Protein AF-X0R7J6-F1 (afdb_monomer)

Nearest PDB structures (foldseek):
  2ius-assembly4_D  TM=9.869E-01  e=4.860E-14  Escherichia coli
  2ius-assembly5_E  TM=9.916E-01  e=1.100E-13  Escherichia coli
  2ius-assembly6_F  TM=9.919E-01  e=1.171E-13  Escherichia coli
  2ius-assembly2_B  TM=9.906E-01  e=1.414E-13  Escherichia coli
  6t8g-assembly1_C  TM=9.753E-01  e=5.175E-14  Pseudomonas aeruginosa PAO1

Foldseek 3Di:
DDAAEAEDQACLVVCVPVNPVSLVVLLVCLVQVFLLNYEYEYEHQDLDCSRLPPSVCVSAVKEKAAADCDQVSVCSTLVGGDNVVAPGPQWIWIGDVPDPGTDTDGHDDDALVNLVVVVVVVVVVDDDDDDPPPPVVDPPPDPDPDDDDDDDDDPPPPVVVVSSVPGDDDYHYYYYYDPDRCCRNPDDDDDD

Structure (mmCIF, N/CA/C/O backbone):
data_AF-X0R7J6-F1
#
_entry.id   AF-X0R7J6-F1
#
loop_
_atom_site.group_PDB
_atom_site.id
_atom_site.type_symbol
_atom_site.label_atom_id
_atom_site.label_alt_id
_atom_site.label_comp_id
_atom_site.label_asym_id
_atom_site.label_entity_id
_atom_site.label_seq_id
_atom_site.pdbx_PDB_ins_code
_atom_site.Cartn_x
_atom_site.Cartn_y
_atom_site.Cartn_z
_atom_site.occupancy
_atom_site.B_iso_or_equiv
_atom_site.auth_seq_id
_atom_site.auth_comp_id
_atom_site.auth_asym_id
_atom_site.auth_atom_id
_atom_site.pdbx_PDB_model_num
ATOM 1 N N . MET A 1 1 ? -1.284 -4.234 -25.187 1.00 63.28 1 MET A N 1
ATOM 2 C CA . MET A 1 1 ? -0.440 -3.193 -24.562 1.00 63.28 1 MET A CA 1
ATOM 3 C C . MET A 1 1 ? 0.090 -3.722 -23.235 1.00 63.28 1 MET A C 1
ATOM 5 O O . MET A 1 1 ? -0.585 -4.578 -22.662 1.00 63.28 1 MET A O 1
ATOM 9 N N . PRO A 1 2 ? 1.281 -3.298 -22.779 1.00 80.75 2 PRO A N 1
ATOM 10 C CA . PRO A 1 2 ? 1.806 -3.683 -21.469 1.00 80.75 2 PRO A CA 1
ATOM 11 C C . PRO A 1 2 ? 0.906 -3.162 -20.338 1.00 80.75 2 PRO A C 1
ATOM 13 O O . PRO A 1 2 ? 0.252 -2.133 -20.490 1.00 80.75 2 PRO A O 1
ATOM 16 N N . MET A 1 3 ? 0.867 -3.877 -19.211 1.00 85.19 3 MET A N 1
ATOM 17 C CA . MET A 1 3 ? 0.241 -3.368 -17.986 1.00 85.19 3 MET A CA 1
ATOM 18 C C . MET A 1 3 ? 1.191 -2.378 -17.315 1.00 85.19 3 MET A C 1
ATOM 20 O O . MET A 1 3 ? 2.385 -2.658 -17.214 1.00 85.19 3 MET A O 1
ATOM 24 N N . ILE A 1 4 ? 0.661 -1.259 -16.825 1.00 85.94 4 ILE A N 1
ATOM 25 C CA . ILE A 1 4 ? 1.446 -0.268 -16.082 1.00 85.94 4 ILE A CA 1
ATOM 26 C C . ILE A 1 4 ? 1.178 -0.472 -14.594 1.00 85.94 4 ILE A C 1
ATOM 28 O O . ILE A 1 4 ? 0.027 -0.450 -14.158 1.00 85.94 4 ILE A O 1
ATOM 32 N N . VAL A 1 5 ? 2.238 -0.658 -13.811 1.00 87.25 5 VAL A N 1
ATOM 33 C CA . VAL A 1 5 ? 2.159 -0.760 -12.350 1.00 87.25 5 VAL A CA 1
ATOM 34 C C . VAL A 1 5 ? 2.904 0.422 -11.748 1.00 87.25 5 VAL A C 1
ATOM 36 O O . VAL A 1 5 ? 4.090 0.605 -12.001 1.00 87.25 5 VAL A O 1
ATOM 39 N N . ILE A 1 6 ? 2.196 1.220 -10.957 1.00 87.25 6 ILE A N 1
ATOM 40 C CA . ILE A 1 6 ? 2.740 2.351 -10.210 1.00 87.25 6 ILE A CA 1
ATOM 41 C C . ILE A 1 6 ? 2.861 1.912 -8.754 1.00 87.25 6 ILE A C 1
ATOM 43 O O . ILE A 1 6 ? 1.866 1.504 -8.151 1.00 87.25 6 ILE A O 1
ATOM 47 N N . VAL A 1 7 ? 4.069 1.992 -8.199 1.00 87.44 7 VAL A N 1
ATOM 48 C CA . VAL A 1 7 ? 4.367 1.597 -6.817 1.00 87.44 7 VAL A CA 1
ATOM 49 C C . VAL A 1 7 ? 4.878 2.812 -6.048 1.00 87.44 7 VAL A C 1
ATOM 51 O O . VAL A 1 7 ? 5.799 3.481 -6.508 1.00 87.44 7 VAL A O 1
ATOM 54 N N . ALA A 1 8 ? 4.301 3.082 -4.879 1.00 88.56 8 ALA A N 1
ATOM 55 C CA . ALA A 1 8 ? 4.781 4.091 -3.939 1.00 88.56 8 ALA A CA 1
ATOM 56 C C . ALA A 1 8 ? 5.002 3.433 -2.571 1.00 88.56 8 ALA A C 1
ATOM 58 O O . ALA A 1 8 ? 4.034 3.007 -1.958 1.00 88.56 8 ALA A O 1
ATOM 59 N N . ASP A 1 9 ? 6.253 3.328 -2.115 1.00 87.94 9 ASP A N 1
ATOM 60 C CA . ASP A 1 9 ? 6.633 2.683 -0.839 1.00 87.94 9 ASP A CA 1
ATOM 61 C C . ASP A 1 9 ? 6.119 3.452 0.392 1.00 87.94 9 ASP A C 1
ATOM 63 O O . ASP A 1 9 ? 5.666 2.865 1.369 1.00 87.94 9 ASP A O 1
ATOM 67 N N . GLU A 1 10 ? 6.112 4.782 0.306 1.00 93.06 10 GLU A N 1
ATOM 68 C CA . GLU A 1 10 ? 5.644 5.660 1.375 1.00 93.06 10 GLU A CA 1
ATOM 69 C C . GLU A 1 10 ? 4.826 6.810 0.779 1.00 93.06 10 GLU A C 1
ATOM 71 O O . GLU A 1 10 ? 5.286 7.944 0.629 1.00 93.06 10 GLU A O 1
ATOM 76 N N . PHE A 1 11 ? 3.585 6.520 0.379 1.00 92.81 11 PHE A N 1
ATOM 77 C CA . PHE A 1 11 ? 2.723 7.537 -0.237 1.00 92.81 11 PHE A CA 1
ATOM 78 C C . PHE A 1 11 ? 2.312 8.640 0.754 1.00 92.81 11 PHE A C 1
ATOM 80 O O . PHE A 1 11 ? 1.895 9.717 0.323 1.00 92.81 11 PHE A O 1
ATOM 87 N N . ALA A 1 12 ? 2.462 8.418 2.068 1.00 92.56 12 ALA A N 1
ATOM 88 C CA . ALA A 1 12 ? 2.216 9.450 3.071 1.00 92.56 12 ALA A CA 1
ATOM 89 C C . ALA A 1 12 ? 3.122 10.666 2.870 1.00 92.56 12 ALA A C 1
ATOM 91 O O . ALA A 1 12 ? 2.680 11.791 3.089 1.00 92.56 12 ALA A O 1
ATOM 92 N N . ASP A 1 13 ? 4.359 10.465 2.413 1.00 90.38 13 ASP A N 1
ATOM 93 C CA . ASP A 1 13 ? 5.276 11.572 2.149 1.00 90.38 13 ASP A CA 1
ATOM 94 C C . ASP A 1 13 ? 4.772 12.445 0.992 1.00 90.38 13 ASP A C 1
ATOM 96 O O . ASP A 1 13 ? 4.846 13.671 1.074 1.00 90.38 13 ASP A O 1
ATOM 100 N N . MET A 1 14 ? 4.146 11.848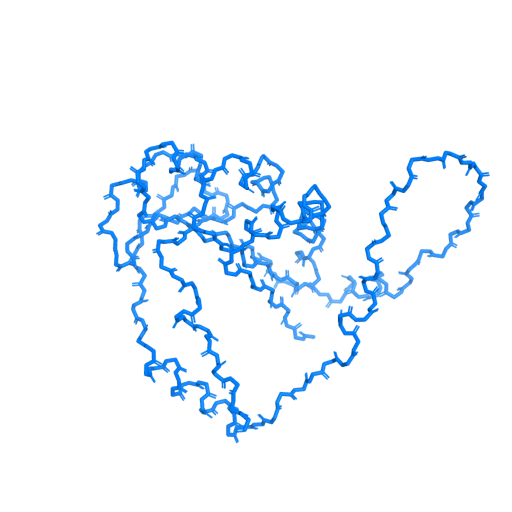 -0.031 1.00 87.75 14 MET A N 1
ATOM 101 C CA . MET A 1 14 ? 3.477 12.608 -1.094 1.00 87.75 14 MET A CA 1
ATOM 102 C C . MET A 1 14 ? 2.305 13.424 -0.546 1.00 87.75 14 MET A C 1
ATOM 104 O O . MET A 1 14 ? 2.184 14.607 -0.857 1.00 87.75 14 MET A O 1
ATOM 108 N N . ILE A 1 15 ? 1.457 12.816 0.289 1.00 89.38 15 ILE A N 1
ATOM 109 C CA . ILE A 1 15 ? 0.325 13.512 0.917 1.00 89.38 15 ILE A CA 1
ATOM 110 C C . ILE A 1 15 ? 0.818 14.660 1.804 1.00 89.38 15 ILE A C 1
ATOM 112 O O . ILE A 1 15 ? 0.229 15.732 1.801 1.00 89.38 15 ILE A O 1
ATOM 116 N N . MET A 1 16 ? 1.917 14.484 2.532 1.00 88.69 16 MET A N 1
ATOM 117 C CA . MET A 1 16 ? 2.434 15.508 3.440 1.00 88.69 16 MET A CA 1
ATOM 118 C C . MET A 1 16 ? 3.155 16.652 2.720 1.00 88.69 16 MET A C 1
ATOM 120 O O . MET A 1 16 ? 3.089 17.788 3.184 1.00 88.69 16 MET A O 1
ATOM 124 N N . GLN A 1 17 ? 3.829 16.378 1.602 1.00 86.50 17 GLN A N 1
ATOM 125 C CA . GLN A 1 17 ? 4.545 17.400 0.832 1.00 86.50 17 GLN A CA 1
ATOM 126 C C . GLN A 1 17 ? 3.637 18.146 -0.151 1.00 86.50 17 GLN A C 1
ATOM 128 O O . GLN A 1 17 ? 3.722 19.365 -0.267 1.00 86.50 17 GLN A O 1
ATOM 133 N N . VAL A 1 18 ? 2.774 17.418 -0.863 1.00 86.25 18 VAL A N 1
ATOM 134 C CA . VAL A 1 18 ? 1.921 17.948 -1.941 1.00 86.25 18 VAL A CA 1
ATOM 135 C C . VAL A 1 18 ? 0.498 18.237 -1.443 1.00 86.25 18 VAL A C 1
ATOM 137 O O . VAL A 1 18 ? -0.245 19.015 -2.044 1.00 86.25 18 VAL A O 1
ATOM 140 N N . GLY A 1 19 ? 0.094 17.648 -0.318 1.00 87.88 19 GLY A N 1
ATOM 141 C CA . GLY A 1 19 ? -1.210 17.890 0.285 1.00 87.88 19 GLY A CA 1
ATOM 142 C C . GLY A 1 19 ? -2.351 17.281 -0.523 1.00 87.88 19 GLY A C 1
ATOM 143 O O . GLY A 1 19 ? -2.253 16.204 -1.116 1.00 87.88 19 GLY A O 1
ATOM 144 N N . LYS A 1 20 ? -3.456 18.025 -0.571 1.00 86.38 20 LYS A N 1
ATOM 145 C CA . LYS A 1 20 ? -4.715 17.604 -1.194 1.00 86.38 20 LYS A CA 1
ATOM 146 C C . LYS A 1 20 ? -4.581 17.253 -2.682 1.00 86.38 20 LYS A C 1
ATOM 148 O O . LYS A 1 20 ? -5.288 16.382 -3.174 1.00 86.38 20 LYS A O 1
ATOM 153 N N . GLN A 1 21 ? -3.654 17.889 -3.399 1.00 85.62 21 GLN A N 1
ATOM 154 C CA . GLN A 1 21 ? -3.441 17.606 -4.820 1.00 85.62 21 GLN A CA 1
ATOM 155 C C . GLN A 1 21 ? -2.957 16.166 -5.058 1.00 85.62 21 GLN A C 1
ATOM 157 O O . GLN A 1 21 ? -3.393 15.531 -6.017 1.00 85.62 21 GLN A O 1
ATOM 162 N N . ALA A 1 22 ? -2.119 15.610 -4.173 1.00 89.44 22 ALA A N 1
ATOM 163 C CA . ALA A 1 22 ? -1.693 14.214 -4.284 1.00 89.44 22 ALA A CA 1
ATOM 164 C C . ALA A 1 22 ? -2.863 13.242 -4.063 1.00 89.44 22 ALA A C 1
ATOM 166 O O . ALA A 1 22 ? -3.020 12.287 -4.823 1.00 89.44 22 ALA A O 1
ATOM 167 N N . GLU A 1 23 ? -3.721 13.512 -3.077 1.00 91.62 23 GLU A N 1
ATOM 168 C CA . GLU A 1 23 ? -4.933 12.723 -2.822 1.00 91.62 23 GLU A CA 1
ATOM 169 C C . GLU A 1 23 ? -5.888 12.733 -4.028 1.00 91.62 23 GLU A C 1
ATOM 171 O O . GLU A 1 23 ? -6.392 11.681 -4.440 1.00 91.62 23 GLU A O 1
ATOM 176 N N . GLU A 1 24 ? -6.111 13.907 -4.626 1.00 90.38 24 GLU A N 1
ATOM 177 C CA . GLU A 1 24 ? -6.961 14.073 -5.809 1.00 90.38 24 GLU A CA 1
ATOM 178 C C . GLU A 1 24 ? -6.402 13.307 -7.019 1.00 90.38 24 GLU A C 1
ATOM 180 O O . GLU A 1 24 ? -7.156 12.618 -7.712 1.00 90.38 24 GLU A O 1
ATOM 185 N N . LEU A 1 25 ? -5.084 13.350 -7.248 1.00 89.44 25 LEU A N 1
ATOM 186 C CA . LEU A 1 25 ? -4.425 12.604 -8.324 1.00 89.44 25 LEU A CA 1
ATOM 187 C C . LEU A 1 25 ? -4.510 11.089 -8.118 1.00 89.44 25 LEU A C 1
ATOM 189 O O . LEU A 1 25 ? -4.887 10.376 -9.050 1.00 89.44 25 LEU A O 1
ATOM 193 N N . ILE A 1 26 ? -4.220 10.597 -6.909 1.00 90.50 26 ILE A N 1
ATOM 194 C CA . ILE A 1 26 ? -4.339 9.172 -6.558 1.00 90.50 26 ILE A CA 1
ATOM 195 C C . ILE A 1 26 ? -5.775 8.693 -6.779 1.00 90.50 26 ILE A C 1
ATOM 197 O O . ILE A 1 26 ? -6.003 7.663 -7.416 1.00 90.50 26 ILE A O 1
ATOM 201 N N . THR A 1 27 ? -6.747 9.466 -6.299 1.00 90.19 27 THR A N 1
ATOM 202 C CA . THR A 1 27 ? -8.172 9.157 -6.436 1.00 90.19 27 THR A CA 1
ATOM 203 C C . THR A 1 27 ? -8.591 9.115 -7.903 1.00 90.19 27 THR A C 1
ATOM 205 O O . THR A 1 27 ? -9.197 8.139 -8.351 1.00 90.19 27 THR A O 1
ATOM 208 N N . ARG A 1 28 ? -8.222 10.135 -8.687 1.00 89.06 28 ARG A N 1
ATOM 209 C CA . ARG A 1 28 ? -8.533 10.213 -10.121 1.00 89.06 28 ARG A CA 1
ATOM 210 C C . ARG A 1 28 ? -7.893 9.066 -10.898 1.00 89.06 28 ARG A C 1
ATOM 212 O O . ARG A 1 28 ? -8.550 8.489 -11.769 1.00 89.06 28 ARG A O 1
ATOM 219 N N . LEU A 1 29 ? -6.644 8.722 -10.574 1.00 87.50 29 LEU A N 1
ATOM 220 C CA . LEU A 1 29 ? -5.962 7.561 -11.133 1.00 87.50 29 LEU A CA 1
ATOM 221 C C . LEU A 1 29 ? -6.753 6.299 -10.812 1.00 87.50 29 LEU A C 1
ATOM 223 O O . LEU A 1 29 ? -7.204 5.647 -11.747 1.00 87.50 29 LEU A O 1
ATOM 227 N N . ALA A 1 30 ? -7.004 5.985 -9.541 1.00 87.19 30 ALA A N 1
ATOM 228 C CA . ALA A 1 30 ? -7.706 4.769 -9.118 1.00 87.19 30 ALA A CA 1
ATOM 229 C C . ALA A 1 30 ? -9.095 4.602 -9.774 1.00 87.19 30 ALA A C 1
ATOM 231 O O . ALA A 1 30 ? -9.474 3.494 -10.153 1.00 87.19 30 ALA A O 1
ATOM 232 N N . GLN A 1 31 ? -9.826 5.699 -9.996 1.00 85.62 31 GLN A N 1
ATOM 233 C CA . GLN A 1 31 ? -11.139 5.674 -10.656 1.00 85.62 31 GLN A CA 1
ATOM 234 C C . GLN A 1 31 ? -11.073 5.311 -12.143 1.00 85.62 31 GLN A C 1
ATOM 236 O O . GLN A 1 31 ? -11.894 4.533 -12.631 1.00 85.62 31 GLN A O 1
ATOM 241 N N . LYS A 1 32 ? -10.118 5.884 -12.883 1.00 83.31 32 LYS A N 1
ATOM 242 C CA . LYS A 1 32 ? -10.045 5.772 -14.354 1.00 83.31 32 LYS A CA 1
ATOM 243 C C . LYS A 1 32 ? -9.178 4.606 -14.833 1.00 83.31 32 LYS A C 1
ATOM 245 O O . LYS A 1 32 ? -9.387 4.072 -15.918 1.00 83.31 32 LYS A O 1
ATOM 250 N N . SER A 1 33 ? -8.223 4.185 -14.014 1.00 78.06 33 SER A N 1
ATOM 251 C CA . SER A 1 33 ? -7.164 3.239 -14.383 1.00 78.06 33 SER A CA 1
ATOM 252 C C . SER A 1 33 ? -7.631 1.795 -14.586 1.00 78.06 33 SER A C 1
ATOM 254 O O . SER A 1 33 ? -6.998 1.056 -15.340 1.00 78.06 33 SER A O 1
ATOM 256 N N . ARG A 1 34 ? -8.770 1.389 -13.999 1.00 69.94 34 ARG A N 1
ATOM 257 C CA . ARG A 1 34 ? -9.284 0.006 -14.088 1.00 69.94 34 ARG A CA 1
ATOM 258 C C . ARG A 1 34 ? -9.489 -0.480 -15.526 1.00 69.94 34 ARG A C 1
ATOM 260 O O . ARG A 1 34 ? -9.264 -1.660 -15.791 1.00 69.94 34 ARG A O 1
ATOM 267 N N . ALA A 1 35 ? -9.953 0.399 -16.413 1.00 69.75 35 ALA A N 1
ATOM 268 C CA . ALA A 1 35 ? -10.167 0.092 -17.829 1.00 69.75 35 ALA A CA 1
ATOM 269 C C . ALA A 1 35 ? -8.914 0.339 -18.686 1.00 69.75 35 ALA A C 1
ATOM 271 O O . ALA A 1 35 ? -8.823 -0.185 -19.782 1.00 69.75 35 ALA A O 1
ATOM 272 N N . ALA A 1 36 ? -7.940 1.097 -18.179 1.00 74.94 36 ALA A N 1
ATOM 273 C CA . ALA A 1 36 ? -6.723 1.457 -18.904 1.00 74.94 36 ALA A CA 1
ATOM 274 C C . ALA A 1 36 ? -5.543 0.502 -18.638 1.00 74.94 36 ALA A C 1
ATOM 276 O O . ALA A 1 36 ? -4.442 0.737 -19.123 1.00 74.94 36 ALA A O 1
ATOM 277 N N . GLY A 1 37 ? -5.731 -0.554 -17.836 1.00 79.44 37 GLY A N 1
ATOM 278 C CA . GLY A 1 37 ? -4.646 -1.480 -17.482 1.00 79.44 37 GLY A CA 1
ATOM 279 C C . GLY A 1 37 ? -3.548 -0.84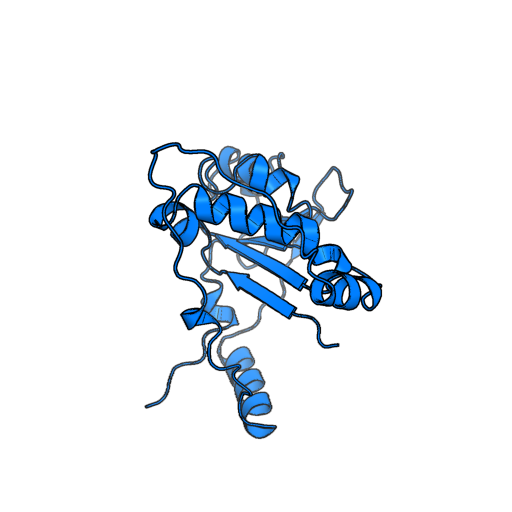9 -16.616 1.00 79.44 37 GLY A C 1
ATOM 280 O O . GLY A 1 37 ? -2.407 -1.312 -16.637 1.00 79.44 37 GLY A O 1
ATOM 281 N N . ILE A 1 38 ? -3.889 0.208 -15.870 1.00 85.81 38 ILE A N 1
ATOM 282 C CA . ILE A 1 38 ? -2.998 0.861 -14.907 1.00 85.81 38 ILE A CA 1
ATOM 283 C C . ILE A 1 38 ? -3.361 0.357 -13.504 1.00 85.81 38 ILE A C 1
ATOM 285 O O . ILE A 1 38 ? -4.533 0.295 -13.130 1.00 85.81 38 ILE A O 1
ATOM 289 N N . HIS A 1 39 ? -2.352 -0.012 -12.725 1.00 86.19 39 HIS A N 1
ATOM 290 C CA . HIS A 1 39 ? -2.491 -0.575 -11.388 1.00 86.19 39 HIS A CA 1
ATOM 291 C C . HIS A 1 39 ? -1.681 0.245 -10.395 1.00 86.19 39 HIS A C 1
ATOM 293 O O . HIS A 1 39 ? -0.527 0.570 -10.656 1.00 86.19 39 HIS A O 1
ATOM 299 N N . LEU A 1 40 ? -2.280 0.556 -9.250 1.00 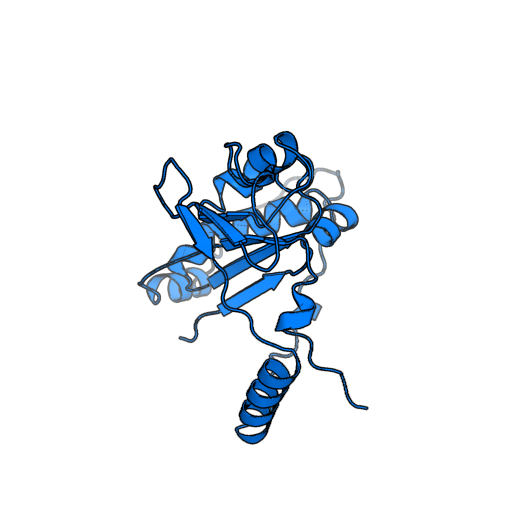90.06 40 LEU A N 1
ATOM 300 C CA . LEU A 1 40 ? -1.634 1.317 -8.186 1.00 90.06 40 LEU A CA 1
ATOM 301 C C . LEU A 1 40 ? -1.386 0.410 -6.980 1.00 90.06 40 LEU A C 1
ATOM 303 O O . LEU A 1 40 ? -2.311 -0.251 -6.493 1.00 90.06 40 LEU A O 1
ATOM 307 N N . MET A 1 41 ? -0.141 0.403 -6.516 1.00 90.75 41 MET A N 1
ATOM 308 C CA . MET A 1 41 ? 0.291 -0.191 -5.260 1.00 90.75 41 MET A CA 1
ATOM 309 C C . MET A 1 41 ? 0.808 0.923 -4.360 1.00 90.75 41 MET A C 1
ATOM 311 O O . MET A 1 41 ? 1.866 1.495 -4.612 1.00 90.75 41 MET A O 1
ATOM 315 N N . LEU A 1 42 ? 0.036 1.252 -3.333 1.00 94.19 42 LEU A N 1
ATOM 316 C CA . LEU A 1 42 ? 0.421 2.263 -2.356 1.00 94.19 42 LEU A CA 1
ATOM 317 C C . LEU A 1 42 ? 0.847 1.564 -1.084 1.00 94.19 42 LEU A C 1
ATOM 319 O O . LEU A 1 42 ? 0.126 0.694 -0.604 1.00 94.19 42 LEU A O 1
ATOM 323 N N . ALA A 1 43 ? 1.975 1.966 -0.529 1.00 94.81 43 ALA A N 1
ATOM 324 C CA . ALA A 1 43 ? 2.423 1.523 0.765 1.00 94.81 43 ALA A CA 1
ATOM 325 C C . ALA A 1 43 ? 2.737 2.693 1.688 1.00 94.81 43 ALA A C 1
ATOM 327 O O . ALA A 1 43 ? 2.973 3.818 1.246 1.00 94.81 43 ALA A O 1
ATOM 328 N N . THR A 1 44 ? 2.602 2.442 2.986 1.00 95.50 44 THR A N 1
ATOM 329 C CA . THR A 1 44 ? 2.902 3.428 4.021 1.00 95.50 44 THR A CA 1
ATOM 330 C C . THR A 1 44 ? 3.209 2.750 5.346 1.00 95.50 44 THR A C 1
ATOM 332 O O . THR A 1 44 ? 2.682 1.673 5.638 1.00 95.50 44 THR A O 1
ATOM 335 N N . GLN A 1 45 ? 4.019 3.410 6.168 1.00 94.00 45 GLN A N 1
ATOM 336 C CA . GLN A 1 45 ? 4.233 3.072 7.575 1.00 94.00 45 GLN A CA 1
ATOM 337 C C . GLN A 1 45 ? 3.425 3.979 8.519 1.00 94.00 45 GLN A C 1
ATOM 339 O O . GLN A 1 45 ? 3.484 3.818 9.739 1.00 94.00 45 GLN A O 1
ATOM 344 N N . ARG A 1 46 ? 2.662 4.942 7.981 1.00 93.69 46 ARG A N 1
ATOM 345 C CA . ARG A 1 46 ? 1.865 5.927 8.730 1.00 93.69 46 ARG A CA 1
ATOM 346 C C . ARG A 1 46 ? 0.361 5.670 8.550 1.00 93.69 46 ARG A C 1
ATOM 348 O O . ARG A 1 46 ? -0.294 6.390 7.796 1.00 93.69 46 ARG A O 1
ATOM 355 N N . PRO A 1 47 ? -0.230 4.681 9.249 1.00 94.12 47 PRO A N 1
ATOM 356 C CA . PRO A 1 47 ? -1.653 4.355 9.143 1.00 94.12 47 PRO A CA 1
ATOM 357 C C . PRO A 1 47 ? -2.550 5.339 9.917 1.00 94.12 47 PRO A C 1
ATOM 359 O O . PRO A 1 47 ? -3.321 4.946 10.792 1.00 94.12 47 PRO A O 1
ATOM 362 N N . SER A 1 48 ? -2.458 6.633 9.599 1.00 94.69 48 SER A N 1
ATOM 363 C CA . SER A 1 48 ? -3.303 7.685 10.171 1.00 94.69 48 SER A CA 1
ATOM 364 C C . SER A 1 48 ? -4.474 8.037 9.252 1.00 94.69 48 SER A C 1
ATOM 366 O O . SER A 1 48 ? -4.431 7.820 8.040 1.00 94.69 48 SER A O 1
ATOM 368 N N . VAL A 1 49 ? -5.531 8.609 9.832 1.00 94.56 49 VAL A N 1
ATOM 369 C CA . VAL A 1 49 ? -6.716 9.074 9.087 1.00 94.56 49 VAL A CA 1
ATOM 370 C C . VAL A 1 49 ? -6.408 10.220 8.120 1.00 94.56 49 VAL A C 1
ATOM 372 O O . VAL A 1 49 ? -7.139 10.400 7.148 1.00 94.56 49 VAL A O 1
ATOM 375 N N . ASP A 1 50 ? -5.321 10.953 8.367 1.00 92.75 50 ASP A N 1
ATOM 376 C CA . ASP A 1 50 ? -4.854 12.049 7.513 1.00 92.75 50 ASP A CA 1
ATOM 377 C C . ASP A 1 50 ? -4.142 11.534 6.251 1.00 92.75 50 ASP A C 1
ATOM 379 O O . ASP A 1 50 ? -4.090 12.228 5.240 1.00 92.75 50 ASP A O 1
ATOM 383 N N . VAL A 1 51 ? -3.607 10.309 6.300 1.00 94.56 51 VAL A N 1
ATOM 384 C CA . VAL A 1 51 ? -2.933 9.642 5.175 1.00 94.56 51 VAL A CA 1
ATOM 385 C C . VAL A 1 51 ? -3.903 8.712 4.445 1.00 94.56 51 VAL A C 1
ATOM 387 O O . VAL A 1 51 ? -4.054 8.779 3.226 1.00 94.56 51 VAL A O 1
ATOM 390 N N . ILE A 1 52 ? -4.594 7.845 5.189 1.00 95.62 52 ILE A N 1
ATOM 391 C CA . ILE A 1 52 ? -5.562 6.873 4.668 1.00 95.62 52 ILE A CA 1
ATOM 392 C C . ILE A 1 52 ? -6.969 7.453 4.841 1.00 95.62 52 ILE A C 1
ATOM 394 O O . ILE A 1 52 ? -7.784 7.008 5.656 1.00 95.62 52 ILE A O 1
ATOM 398 N N . THR A 1 53 ? -7.240 8.503 4.074 1.00 95.06 53 THR A N 1
ATOM 399 C CA . THR A 1 53 ? -8.498 9.246 4.146 1.00 95.06 53 THR A CA 1
ATOM 400 C C . THR A 1 53 ? -9.687 8.419 3.645 1.00 95.06 53 THR A C 1
ATOM 402 O O . THR A 1 53 ? -9.552 7.362 3.018 1.00 95.06 53 THR A O 1
ATOM 405 N N . GLY A 1 54 ? -10.902 8.933 3.855 1.00 93.81 54 GLY A N 1
ATOM 406 C CA . GLY A 1 54 ? -12.111 8.342 3.279 1.00 93.81 54 GLY A CA 1
ATOM 407 C C . GLY A 1 54 ? -12.093 8.273 1.745 1.00 93.81 54 GLY A C 1
ATOM 408 O O . GLY A 1 54 ? -12.591 7.297 1.186 1.00 93.81 54 GLY A O 1
ATOM 409 N N . LEU A 1 55 ? -11.493 9.258 1.061 1.00 93.19 55 LEU A N 1
ATOM 410 C CA . LEU A 1 55 ? -11.401 9.271 -0.405 1.00 93.19 55 LEU A CA 1
ATOM 411 C C . LEU A 1 55 ? -10.440 8.197 -0.913 1.00 93.19 55 LEU A C 1
ATOM 413 O O . LEU A 1 55 ? -10.788 7.462 -1.841 1.00 93.19 55 LEU A O 1
ATOM 417 N N . ILE A 1 56 ? -9.283 8.040 -0.265 1.00 93.94 56 ILE A N 1
ATOM 418 C CA . ILE A 1 56 ? -8.346 6.954 -0.570 1.00 93.94 56 ILE A CA 1
ATOM 419 C C . ILE A 1 56 ? -9.039 5.601 -0.381 1.00 93.94 56 ILE A C 1
ATOM 421 O O . ILE A 1 56 ? -9.062 4.776 -1.298 1.00 93.94 56 ILE A O 1
ATOM 425 N N . LYS A 1 57 ? -9.699 5.394 0.766 1.00 92.62 57 LYS A N 1
ATOM 426 C CA . LYS A 1 57 ? -10.420 4.146 1.060 1.00 92.62 57 LYS A CA 1
ATOM 427 C C . LYS A 1 57 ? -11.534 3.845 0.063 1.00 92.62 57 LYS A C 1
ATOM 429 O O . LYS A 1 57 ? -11.684 2.689 -0.329 1.00 92.62 57 LYS A O 1
ATOM 434 N N . ALA A 1 58 ? -12.286 4.853 -0.370 1.00 91.31 58 ALA A N 1
ATOM 435 C CA . ALA A 1 58 ? -13.383 4.678 -1.320 1.00 91.31 58 ALA A CA 1
ATOM 436 C C . ALA A 1 58 ? -12.912 4.202 -2.705 1.00 91.31 58 ALA A C 1
ATOM 438 O O . ALA A 1 58 ? -13.669 3.534 -3.407 1.00 91.31 58 ALA A O 1
ATOM 439 N N . ASN A 1 59 ? -11.674 4.520 -3.095 1.00 90.50 59 ASN A N 1
ATOM 440 C CA . ASN A 1 59 ? -11.150 4.210 -4.427 1.00 90.50 59 ASN A CA 1
ATOM 441 C C . ASN A 1 59 ? -10.133 3.060 -4.438 1.00 90.50 59 ASN A C 1
ATOM 443 O O . ASN A 1 59 ? -9.849 2.509 -5.501 1.00 90.50 59 ASN A O 1
ATOM 447 N N . ILE A 1 60 ? -9.633 2.646 -3.271 1.00 91.12 60 ILE A N 1
ATOM 448 C CA . ILE A 1 60 ? -8.708 1.517 -3.118 1.00 91.12 60 ILE A CA 1
ATOM 449 C C . ILE A 1 60 ? -9.350 0.463 -2.199 1.00 91.12 60 ILE A C 1
ATOM 451 O O . ILE A 1 60 ? -9.150 0.479 -0.980 1.00 91.12 60 ILE A O 1
ATOM 455 N N . PRO A 1 61 ? -10.173 -0.443 -2.767 1.00 89.06 61 PRO A N 1
ATOM 456 C CA . PRO A 1 61 ? -10.950 -1.404 -1.987 1.00 89.06 61 PRO A CA 1
ATOM 457 C C . PRO A 1 61 ? -10.157 -2.645 -1.563 1.00 89.06 61 PRO A C 1
ATOM 459 O O . PRO A 1 61 ? -10.596 -3.332 -0.649 1.00 89.06 61 PRO A O 1
ATOM 462 N N . VAL A 1 62 ? -9.027 -2.961 -2.213 1.00 93.75 62 VAL A N 1
ATOM 463 C CA . VAL A 1 62 ? -8.174 -4.087 -1.797 1.00 93.75 62 VAL A CA 1
ATOM 464 C C . VAL A 1 62 ? -7.082 -3.562 -0.885 1.00 93.75 62 VAL A C 1
ATOM 466 O O . VAL A 1 62 ? -6.357 -2.628 -1.246 1.00 93.75 62 VAL A O 1
ATOM 469 N N . ARG A 1 63 ? -6.969 -4.158 0.297 1.00 95.25 63 ARG A N 1
ATOM 470 C CA . ARG A 1 63 ? -6.078 -3.669 1.347 1.00 95.25 63 ARG A CA 1
ATOM 471 C C . ARG A 1 63 ? -5.389 -4.829 2.033 1.00 95.25 63 ARG A C 1
ATOM 473 O O . ARG A 1 63 ? -5.961 -5.903 2.176 1.00 95.25 63 ARG A O 1
ATOM 480 N N . ALA A 1 64 ? -4.169 -4.596 2.470 1.00 95.88 64 ALA A N 1
ATOM 481 C CA . ALA A 1 64 ? -3.409 -5.512 3.290 1.00 95.88 64 ALA A CA 1
ATOM 482 C C . ALA A 1 64 ? -2.800 -4.734 4.455 1.00 95.88 64 ALA A C 1
ATOM 484 O O . ALA A 1 64 ? -2.209 -3.668 4.259 1.00 95.88 64 ALA A O 1
ATOM 485 N N . ALA A 1 65 ? -2.950 -5.268 5.662 1.00 96.56 65 ALA A N 1
ATOM 486 C CA . ALA A 1 65 ? -2.333 -4.728 6.861 1.00 96.56 65 ALA A CA 1
ATOM 487 C C . ALA A 1 65 ? -1.396 -5.779 7.454 1.00 96.56 65 ALA A C 1
ATOM 489 O O . ALA A 1 65 ? -1.846 -6.840 7.893 1.00 96.56 65 ALA A O 1
ATOM 490 N N . LEU A 1 66 ? -0.098 -5.473 7.473 1.00 95.62 66 LEU A N 1
ATOM 491 C CA . LEU A 1 66 ? 0.843 -6.158 8.354 1.00 95.62 66 LEU A CA 1
ATOM 492 C C . LEU A 1 66 ? 0.572 -5.763 9.813 1.00 95.62 66 LEU A C 1
ATOM 494 O O . LEU A 1 66 ? -0.327 -4.972 10.109 1.00 95.62 66 LEU A O 1
ATOM 498 N N . ARG A 1 67 ? 1.361 -6.315 10.738 1.00 95.44 67 ARG A N 1
ATOM 499 C CA . ARG A 1 67 ? 1.274 -5.959 12.155 1.00 95.44 67 ARG A CA 1
ATOM 500 C C . ARG A 1 67 ? 1.342 -4.443 12.362 1.00 95.44 67 ARG A C 1
ATOM 502 O O . ARG A 1 67 ? 2.315 -3.792 11.977 1.00 95.44 67 ARG A O 1
ATOM 509 N N . VAL A 1 68 ? 0.332 -3.918 13.048 1.00 95.56 68 VAL A N 1
ATOM 510 C CA . VAL A 1 68 ? 0.262 -2.520 13.494 1.00 95.56 68 VAL A CA 1
ATOM 511 C C . VAL A 1 68 ? 0.322 -2.423 15.016 1.00 95.56 68 VAL A C 1
ATOM 513 O O . VAL A 1 68 ? 0.204 -3.419 15.726 1.00 95.56 68 VAL A O 1
ATOM 516 N N . ASN A 1 69 ? 0.522 -1.210 15.528 1.00 93.50 69 ASN A N 1
ATOM 517 C CA . ASN A 1 69 ? 0.718 -0.982 16.961 1.00 93.50 69 ASN A CA 1
ATOM 518 C C . ASN A 1 69 ? -0.594 -0.882 17.742 1.00 93.50 69 ASN A C 1
ATOM 520 O O . ASN A 1 69 ? -0.594 -1.051 18.962 1.00 93.50 69 ASN A O 1
ATOM 524 N N . SER A 1 70 ? -1.705 -0.572 17.071 1.00 96.62 70 SER A N 1
ATOM 525 C CA . SER A 1 70 ? -2.979 -0.350 17.741 1.00 96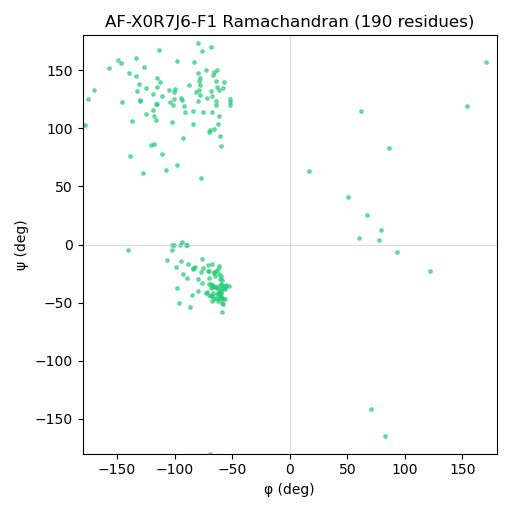.62 70 SER A CA 1
ATOM 526 C C . SER A 1 70 ? -4.183 -0.794 16.917 1.00 96.62 70 SER A C 1
ATOM 528 O O . SER A 1 70 ? -4.185 -0.794 15.686 1.00 96.62 70 SER A O 1
ATOM 530 N N . LYS A 1 71 ? -5.277 -1.082 17.626 1.00 97.25 71 LYS A N 1
ATOM 531 C CA . LYS A 1 71 ? -6.592 -1.336 17.025 1.00 97.25 71 LYS A CA 1
ATOM 532 C C . LYS A 1 71 ? -7.135 -0.140 16.238 1.00 97.25 71 LYS A C 1
ATOM 534 O O . LYS A 1 71 ? -7.981 -0.310 15.361 1.00 97.25 71 LYS A O 1
ATOM 539 N N . VAL A 1 72 ? -6.701 1.075 16.583 1.00 97.56 72 VAL A N 1
ATOM 540 C CA . VAL A 1 72 ? -7.060 2.291 15.844 1.00 97.56 72 VAL A CA 1
ATOM 541 C C . VAL A 1 72 ? -6.412 2.248 14.465 1.00 97.56 72 VAL A C 1
ATOM 543 O O . VAL A 1 72 ? -7.129 2.365 13.478 1.00 97.56 72 VAL A O 1
ATOM 546 N N . ASP A 1 73 ? -5.114 1.952 14.393 1.00 96.56 73 ASP A N 1
ATOM 547 C CA . ASP A 1 73 ? -4.382 1.814 13.127 1.00 96.56 73 ASP A CA 1
ATOM 548 C C . ASP A 1 73 ? -4.968 0.694 12.259 1.00 96.56 73 ASP A C 1
ATOM 550 O O . ASP A 1 73 ? -5.192 0.890 11.066 1.00 96.56 73 ASP A O 1
ATOM 554 N N . SER A 1 74 ? -5.316 -0.454 12.860 1.00 96.81 74 SER A N 1
ATOM 555 C CA . SER A 1 74 ? -5.977 -1.553 12.138 1.00 96.81 74 SER A CA 1
ATOM 556 C C . SER A 1 74 ? -7.268 -1.079 11.471 1.00 96.81 74 SER A C 1
ATOM 558 O O . SER A 1 74 ? -7.487 -1.330 10.286 1.00 96.81 74 SER A O 1
ATOM 560 N N . ARG A 1 75 ? -8.108 -0.339 12.208 1.00 96.31 75 ARG A N 1
ATOM 561 C CA . ARG A 1 75 ? -9.364 0.207 11.676 1.00 96.31 75 ARG A CA 1
ATOM 562 C C . ARG A 1 75 ? -9.140 1.284 10.628 1.00 96.31 75 ARG A C 1
ATOM 564 O O . ARG A 1 75 ? -9.933 1.376 9.698 1.00 96.31 75 ARG A O 1
ATOM 571 N N . THR A 1 76 ? -8.089 2.086 10.750 1.00 96.81 76 THR A N 1
ATOM 572 C CA . THR A 1 76 ? -7.745 3.072 9.723 1.00 96.81 76 THR A CA 1
ATOM 573 C C . THR A 1 76 ? -7.496 2.393 8.374 1.00 96.81 76 THR A C 1
ATOM 575 O O . THR A 1 76 ? -7.926 2.915 7.350 1.00 96.81 76 THR A O 1
ATOM 578 N N . ILE A 1 77 ? -6.874 1.210 8.372 1.00 96.19 77 ILE A N 1
ATOM 579 C CA . ILE A 1 77 ? -6.508 0.475 7.154 1.00 96.19 77 ILE A CA 1
ATOM 580 C C . ILE A 1 77 ? -7.658 -0.404 6.654 1.00 96.19 77 ILE A C 1
ATOM 582 O O . ILE A 1 77 ? -8.042 -0.323 5.491 1.00 96.19 77 ILE A O 1
ATOM 586 N N . LEU A 1 78 ? -8.196 -1.270 7.515 1.00 95.56 78 LEU A N 1
ATOM 587 C CA . LEU A 1 78 ? -9.112 -2.351 7.130 1.00 95.56 78 LEU A CA 1
ATOM 588 C C . LEU A 1 78 ? -10.581 -2.047 7.425 1.00 95.56 78 LEU A C 1
ATOM 590 O O . LEU A 1 78 ? -11.435 -2.868 7.117 1.00 95.56 78 LEU A O 1
ATOM 594 N N . ASP A 1 79 ? -10.882 -0.918 8.071 1.00 94.50 79 ASP A N 1
ATOM 595 C CA . ASP A 1 79 ? -12.190 -0.626 8.677 1.00 94.50 79 ASP A CA 1
ATOM 596 C C . ASP A 1 79 ? -12.604 -1.646 9.776 1.00 94.50 79 ASP A C 1
ATOM 598 O O . ASP A 1 79 ? -13.678 -1.540 10.370 1.00 94.50 79 ASP A O 1
ATOM 602 N N . SER A 1 80 ? -11.711 -2.581 10.135 1.00 94.88 80 SER A N 1
ATOM 603 C CA . SER A 1 80 ? -11.865 -3.592 11.187 1.00 94.88 80 SER A CA 1
ATOM 604 C C . SER A 1 80 ? -10.620 -3.679 12.084 1.00 94.88 80 SER A C 1
ATOM 606 O O . SER A 1 80 ? -9.532 -3.228 11.728 1.00 94.88 80 SER A O 1
ATOM 608 N N . GLY A 1 81 ? -10.778 -4.246 13.284 1.00 96.31 81 GLY A N 1
ATOM 609 C CA . GLY A 1 81 ? -9.632 -4.622 14.126 1.00 96.31 81 GLY A CA 1
ATOM 610 C C . GLY A 1 81 ? -9.002 -5.946 13.677 1.00 96.31 81 GLY A C 1
ATOM 611 O O . GLY A 1 81 ? -9.575 -6.638 12.833 1.00 96.31 81 GLY A O 1
ATOM 612 N N . GLY A 1 82 ? -7.874 -6.306 14.286 1.00 96.25 82 GLY A N 1
ATOM 613 C CA . GLY A 1 82 ? -7.208 -7.603 14.156 1.00 96.25 82 GLY A CA 1
ATOM 614 C C . GLY A 1 82 ? -5.767 -7.511 13.654 1.00 96.25 82 GLY A C 1
ATOM 615 O O . GLY A 1 82 ? -4.975 -8.408 13.934 1.00 96.25 82 GLY A O 1
ATOM 616 N N . ALA A 1 83 ? -5.388 -6.435 12.957 1.00 96.62 83 ALA A N 1
ATOM 617 C CA . ALA A 1 83 ? -4.015 -6.280 12.478 1.00 96.62 83 ALA A CA 1
ATOM 618 C C . ALA A 1 83 ? -3.025 -6.019 13.633 1.00 96.62 83 ALA A C 1
ATOM 620 O O . ALA A 1 83 ? -1.837 -6.311 13.513 1.00 96.62 83 ALA A O 1
ATOM 621 N N . GLU A 1 84 ? -3.503 -5.506 14.771 1.00 96.69 84 GLU A N 1
ATOM 622 C CA . GLU A 1 84 ? -2.713 -5.324 15.995 1.00 96.69 84 GLU A CA 1
ATOM 623 C C . GLU A 1 84 ? -2.246 -6.647 16.625 1.00 96.69 84 GLU A C 1
ATOM 625 O O . GLU A 1 84 ? -1.232 -6.674 17.321 1.00 96.69 84 GLU A O 1
ATOM 630 N N . ASP A 1 85 ? -2.954 -7.742 16.332 1.00 96.75 85 ASP A N 1
ATOM 631 C CA . ASP A 1 85 ? -2.694 -9.078 16.876 1.00 96.75 85 ASP A CA 1
ATOM 632 C C . ASP A 1 85 ? -1.824 -9.942 15.941 1.00 96.75 85 ASP A C 1
ATOM 634 O O . ASP A 1 85 ? -1.527 -11.100 16.252 1.00 96.75 85 ASP A O 1
ATOM 638 N N . MET A 1 86 ? -1.415 -9.411 14.781 1.00 95.31 86 MET A N 1
ATOM 639 C CA . MET A 1 86 ? -0.533 -10.126 13.853 1.00 95.31 86 MET A CA 1
ATOM 640 C C . MET A 1 86 ? 0.846 -10.346 14.477 1.00 95.31 86 MET A C 1
AT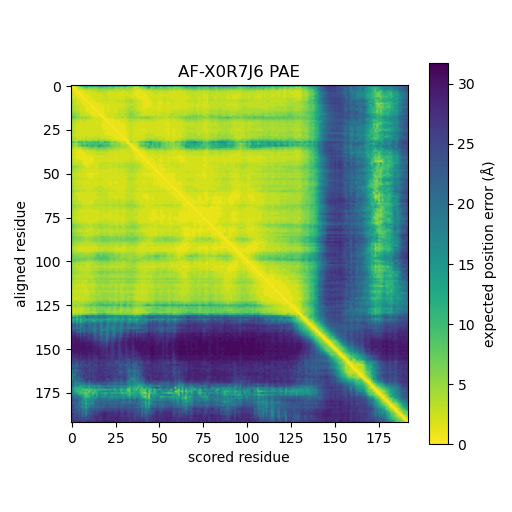OM 642 O O . MET A 1 86 ? 1.357 -9.530 15.244 1.00 95.31 86 MET A O 1
ATOM 646 N N . LEU A 1 87 ? 1.492 -11.449 14.111 1.00 92.62 87 LEU A N 1
ATOM 647 C CA . LEU A 1 87 ? 2.759 -11.881 14.708 1.00 92.62 87 LEU A CA 1
ATOM 648 C C . LEU A 1 87 ? 3.970 -11.071 14.210 1.00 92.62 87 LEU A C 1
ATOM 650 O O . LEU A 1 87 ? 5.042 -11.130 14.812 1.00 92.62 87 LEU A O 1
ATOM 654 N N . GLY A 1 88 ? 3.801 -10.279 13.146 1.00 91.19 88 GLY A N 1
ATOM 655 C CA . GLY A 1 88 ? 4.896 -9.640 12.412 1.00 91.19 88 GLY A CA 1
ATOM 656 C C . GLY A 1 88 ? 5.530 -10.596 11.396 1.00 91.19 88 GLY A C 1
ATOM 657 O O . GLY A 1 88 ? 4.947 -11.623 11.063 1.00 91.19 88 GLY A O 1
ATOM 658 N N . ASN A 1 89 ? 6.718 -10.256 10.886 1.00 90.38 89 ASN A N 1
ATOM 659 C CA . ASN A 1 89 ? 7.503 -11.105 9.971 1.00 90.38 89 ASN A CA 1
ATOM 660 C C . ASN A 1 89 ? 6.708 -11.648 8.764 1.00 90.38 89 ASN A C 1
ATOM 662 O O . ASN A 1 89 ? 6.840 -12.812 8.397 1.00 90.38 89 ASN A O 1
ATOM 666 N N . GLY A 1 90 ? 5.862 -10.808 8.162 1.00 87.00 90 GLY A N 1
ATOM 667 C CA . GLY A 1 90 ? 5.046 -11.171 7.001 1.00 87.00 90 GLY A CA 1
ATOM 668 C C . GLY A 1 90 ? 3.639 -11.681 7.323 1.00 87.00 90 GLY A C 1
ATOM 669 O O . GLY A 1 90 ? 2.852 -11.841 6.396 1.00 87.00 90 GLY A O 1
ATOM 670 N N . ASP A 1 91 ? 3.279 -11.894 8.591 1.00 93.31 91 ASP A N 1
ATOM 671 C CA . ASP A 1 91 ? 1.889 -12.163 8.986 1.00 93.31 91 ASP A CA 1
ATOM 672 C C . ASP A 1 91 ? 1.020 -10.916 8.768 1.00 93.31 91 ASP A C 1
ATOM 674 O O . ASP A 1 91 ? 1.379 -9.810 9.197 1.00 93.31 91 ASP A O 1
ATOM 678 N N . MET A 1 92 ? -0.096 -11.087 8.060 1.00 95.31 92 MET A N 1
ATOM 679 C CA . MET A 1 92 ? -0.941 -9.984 7.619 1.00 95.31 92 MET A CA 1
ATOM 680 C C . MET A 1 92 ? -2.417 -10.369 7.525 1.00 95.31 92 MET A C 1
ATOM 682 O O . MET A 1 92 ? -2.786 -11.530 7.350 1.00 95.31 92 MET A O 1
ATOM 686 N N . LEU A 1 93 ? -3.266 -9.349 7.561 1.00 96.88 93 LEU A N 1
ATOM 687 C CA . LEU A 1 93 ? -4.669 -9.431 7.179 1.00 96.88 93 LEU A CA 1
ATOM 688 C C . LEU A 1 93 ? -4.846 -8.864 5.770 1.00 96.88 93 LEU A C 1
ATOM 690 O O . LEU A 1 93 ? -4.385 -7.760 5.479 1.00 96.88 93 LEU A O 1
ATOM 694 N N . PHE A 1 94 ? -5.533 -9.604 4.908 1.00 96.12 94 PHE A N 1
ATOM 695 C CA . PHE A 1 94 ? -5.818 -9.239 3.528 1.00 96.12 94 PHE A CA 1
ATOM 696 C C . PHE A 1 94 ? -7.324 -9.080 3.321 1.00 96.12 94 PHE A C 1
ATOM 698 O O . PHE A 1 94 ? -8.089 -10.022 3.493 1.00 96.12 94 PHE A O 1
ATOM 705 N N . LEU A 1 95 ? -7.744 -7.889 2.908 1.00 93.88 95 LEU A N 1
ATOM 706 C CA . LEU A 1 95 ? -9.112 -7.583 2.518 1.00 93.88 95 LEU A CA 1
ATOM 707 C C . LEU A 1 95 ? -9.203 -7.535 0.991 1.00 93.88 95 LEU A C 1
ATOM 709 O O . LEU A 1 95 ? -8.736 -6.594 0.343 1.00 93.88 95 LEU A O 1
ATOM 713 N N . GLY A 1 96 ? -9.801 -8.574 0.417 1.00 90.12 96 GLY A N 1
ATOM 714 C CA . GLY A 1 96 ? -10.034 -8.718 -1.011 1.00 90.12 96 GLY A CA 1
ATOM 715 C C . GLY A 1 96 ? -11.197 -7.869 -1.542 1.00 90.12 96 GLY A C 1
ATOM 716 O O . GLY A 1 96 ? -12.034 -7.368 -0.791 1.00 90.12 96 GLY A O 1
ATOM 717 N N . PRO A 1 97 ? -11.310 -7.728 -2.875 1.00 83.38 97 PRO A N 1
ATOM 718 C CA . PRO A 1 97 ? -12.398 -6.974 -3.484 1.00 83.38 97 PRO A CA 1
ATOM 719 C C . PRO A 1 97 ? -13.752 -7.637 -3.199 1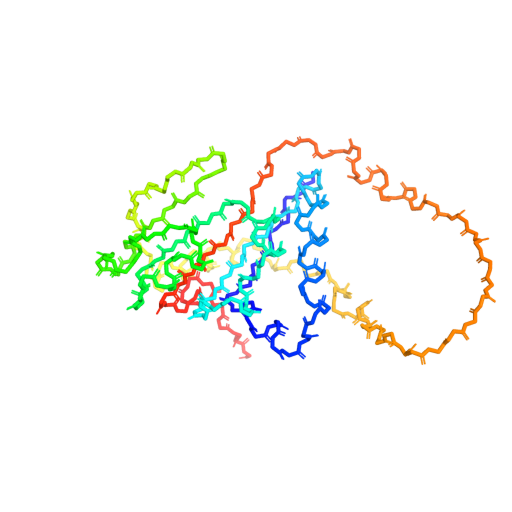.00 83.38 97 PRO A C 1
ATOM 721 O O . PRO A 1 97 ? -13.970 -8.792 -3.560 1.00 83.38 97 PRO A O 1
ATOM 724 N N . GLY A 1 98 ? -14.676 -6.882 -2.602 1.00 84.25 98 GLY A N 1
ATOM 725 C CA . GLY A 1 98 ? -16.019 -7.365 -2.266 1.00 84.25 98 GLY A CA 1
ATOM 726 C C . GLY A 1 98 ? -16.081 -8.258 -1.023 1.00 84.25 98 GLY A C 1
ATOM 727 O O . GLY A 1 98 ? -17.161 -8.749 -0.704 1.00 84.25 98 GLY A O 1
ATOM 728 N N . GLN A 1 99 ? -14.961 -8.462 -0.323 1.00 88.94 99 GLN A N 1
ATOM 729 C CA . GLN A 1 99 ? -14.965 -9.093 0.993 1.00 88.94 99 GLN A CA 1
ATOM 730 C C . GLN A 1 99 ? -15.374 -8.081 2.068 1.00 88.94 99 GLN A C 1
ATOM 732 O O . GLN A 1 99 ? -15.112 -6.885 1.946 1.00 88.94 99 GLN A O 1
ATOM 737 N N . ILE A 1 100 ? -16.044 -8.581 3.106 1.00 89.50 100 ILE A N 1
ATOM 738 C CA . ILE A 1 100 ? -16.448 -7.798 4.283 1.00 89.50 100 ILE A CA 1
ATOM 739 C C . ILE A 1 100 ? -15.442 -8.004 5.419 1.00 89.50 100 ILE A C 1
ATOM 741 O O . ILE A 1 100 ? -15.124 -7.064 6.140 1.00 89.50 100 ILE A O 1
ATOM 745 N N . GLU A 1 101 ? -14.930 -9.227 5.557 1.00 93.75 101 GLU A N 1
ATOM 746 C CA . GLU A 1 101 ? -13.957 -9.603 6.577 1.00 93.75 101 GLU A CA 1
ATOM 747 C C . GLU A 1 101 ? -12.611 -9.926 5.918 1.00 93.75 101 GLU A C 1
ATOM 749 O O . GLU A 1 101 ? -12.599 -10.524 4.836 1.00 93.75 101 GLU A O 1
ATOM 754 N N . PRO A 1 102 ? -11.484 -9.518 6.527 1.00 95.62 102 PRO A N 1
ATOM 755 C CA . PRO A 1 102 ? -10.165 -9.824 6.002 1.00 95.62 102 PRO A CA 1
ATOM 756 C C . PRO A 1 102 ? -9.753 -11.270 6.306 1.00 95.62 102 PRO A C 1
ATOM 758 O O . PRO A 1 102 ? -9.973 -11.782 7.404 1.00 95.62 102 PRO A O 1
ATOM 761 N N . ASP A 1 103 ? -9.059 -11.889 5.359 1.00 95.19 103 ASP A N 1
ATOM 762 C CA . ASP A 1 103 ? -8.434 -13.197 5.522 1.00 95.19 103 ASP A CA 1
ATOM 763 C C . ASP A 1 103 ? -7.026 -13.044 6.109 1.00 95.19 103 ASP A C 1
ATOM 765 O O . ASP A 1 103 ? -6.248 -12.186 5.686 1.00 95.19 103 ASP A O 1
ATOM 769 N N . ARG A 1 104 ? -6.655 -13.903 7.063 1.00 97.00 104 ARG A N 1
ATOM 770 C CA . ARG A 1 104 ? -5.275 -13.953 7.563 1.00 97.00 104 ARG A CA 1
ATOM 771 C C . ARG A 1 104 ? -4.381 -14.705 6.584 1.00 97.00 104 ARG A C 1
ATOM 773 O O . ARG A 1 104 ? -4.678 -15.839 6.207 1.00 97.00 104 ARG A O 1
ATOM 780 N N . VAL A 1 105 ? -3.266 -14.091 6.208 1.00 94.00 105 VAL A N 1
ATOM 781 C CA . VAL A 1 105 ? -2.320 -14.598 5.212 1.00 94.00 105 VAL A CA 1
ATOM 782 C C . VAL A 1 105 ? -0.896 -14.460 5.744 1.00 94.00 105 VAL A C 1
ATOM 784 O O . VAL A 1 105 ? -0.563 -13.495 6.424 1.00 94.00 105 VAL A O 1
ATOM 787 N N . HIS A 1 106 ? -0.038 -15.418 5.396 1.00 93.62 106 HIS A N 1
ATOM 788 C CA . HIS A 1 106 ? 1.394 -15.336 5.665 1.00 93.62 106 HIS A CA 1
ATOM 789 C C . HIS A 1 106 ? 2.121 -14.931 4.384 1.00 93.62 106 HIS A C 1
ATOM 791 O O . HIS A 1 106 ? 2.033 -15.621 3.366 1.00 93.62 106 HIS A O 1
ATOM 797 N N . GLY A 1 107 ? 2.817 -13.801 4.432 1.00 88.75 107 GLY A N 1
ATOM 798 C CA . GLY A 1 107 ? 3.653 -13.314 3.347 1.00 88.75 107 GLY A CA 1
ATOM 799 C C . GLY A 1 107 ? 4.823 -14.253 3.082 1.00 88.75 107 GLY A C 1
ATOM 800 O O . GLY A 1 107 ? 5.439 -14.783 4.007 1.00 88.75 107 GLY A O 1
ATOM 801 N N . ALA A 1 108 ? 5.140 -14.446 1.804 1.00 90.06 108 ALA A N 1
ATOM 802 C CA . ALA A 1 108 ? 6.372 -15.115 1.423 1.00 90.06 108 ALA A CA 1
ATOM 803 C C . ALA A 1 108 ? 7.563 -14.224 1.793 1.00 90.06 108 ALA A C 1
ATOM 805 O O . ALA A 1 108 ? 7.571 -13.031 1.488 1.00 90.06 108 ALA A O 1
ATOM 806 N N . TYR A 1 109 ? 8.562 -14.813 2.443 1.00 89.06 109 TYR A N 1
ATOM 807 C CA . TYR A 1 109 ? 9.837 -14.150 2.668 1.00 89.06 109 TYR A CA 1
ATOM 808 C C . TYR A 1 109 ? 10.677 -14.224 1.393 1.00 89.06 109 TYR A C 1
ATOM 810 O O . TYR A 1 109 ? 10.797 -15.292 0.794 1.00 89.06 109 TYR A O 1
ATOM 818 N N . VAL A 1 110 ? 11.246 -13.088 1.003 1.00 89.56 110 VAL A N 1
ATOM 819 C CA . VAL A 1 110 ? 12.256 -12.977 -0.047 1.00 89.56 110 VAL A CA 1
ATOM 820 C C . VAL A 1 110 ? 13.404 -12.155 0.522 1.00 89.56 110 VAL A C 1
ATOM 822 O O . VAL A 1 110 ? 13.179 -11.067 1.054 1.00 89.56 110 VAL A O 1
ATOM 825 N N . GLY A 1 111 ? 14.615 -12.701 0.489 1.00 87.06 111 GLY A N 1
ATOM 826 C CA . GLY A 1 111 ? 15.801 -12.005 0.983 1.00 87.06 111 GLY A CA 1
ATOM 827 C C . GLY A 1 111 ? 16.385 -11.045 -0.054 1.00 87.06 111 GLY A C 1
ATOM 828 O O . GLY A 1 111 ? 16.237 -11.255 -1.259 1.00 87.06 111 GLY A O 1
ATOM 829 N N . ASP A 1 112 ? 17.135 -10.042 0.401 1.00 89.06 112 ASP A N 1
ATOM 830 C CA . ASP A 1 112 ? 17.806 -9.067 -0.472 1.00 89.06 112 ASP A CA 1
ATOM 831 C C . ASP A 1 112 ? 18.713 -9.746 -1.516 1.00 89.06 112 ASP A C 1
ATOM 833 O O . ASP A 1 112 ? 18.810 -9.304 -2.660 1.00 89.06 112 ASP A O 1
ATOM 837 N N . GLU A 1 113 ? 19.361 -10.860 -1.161 1.00 92.38 113 GLU A N 1
ATOM 838 C CA . GLU A 1 113 ? 20.173 -11.650 -2.096 1.00 92.38 113 GLU A CA 1
ATOM 839 C C . GLU A 1 113 ? 19.342 -12.252 -3.240 1.00 92.38 113 GLU A C 1
ATOM 841 O O . GLU A 1 113 ? 19.801 -12.311 -4.382 1.00 92.38 113 GLU A O 1
ATOM 846 N N . GLU A 1 114 ? 18.116 -12.698 -2.955 1.00 92.12 114 GLU A N 1
ATOM 847 C CA . GLU A 1 114 ? 17.203 -13.244 -3.961 1.00 92.12 114 GLU A CA 1
ATOM 848 C C . GLU A 1 114 ? 16.662 -12.133 -4.863 1.00 92.12 114 GLU A C 1
ATOM 850 O O . GLU A 1 114 ? 16.631 -12.306 -6.083 1.00 92.12 114 GLU A O 1
ATOM 855 N N . VAL A 1 115 ? 16.317 -10.975 -4.286 1.00 89.69 115 VAL A N 1
ATOM 856 C CA . VAL A 1 115 ? 15.919 -9.773 -5.038 1.00 89.69 115 VAL A CA 1
ATOM 857 C C . VAL A 1 115 ? 17.034 -9.356 -5.993 1.00 89.69 115 VAL A C 1
ATOM 859 O O . VAL A 1 115 ? 16.794 -9.215 -7.193 1.00 89.69 115 VAL A O 1
ATOM 862 N N . ASN A 1 116 ? 18.266 -9.227 -5.494 1.00 91.62 116 ASN A N 1
ATOM 863 C CA . ASN A 1 116 ? 19.419 -8.844 -6.308 1.00 91.62 116 ASN A CA 1
ATOM 864 C C . ASN A 1 116 ? 19.671 -9.841 -7.440 1.00 91.62 116 ASN A C 1
ATOM 866 O O . ASN A 1 116 ? 19.816 -9.429 -8.588 1.00 91.62 116 ASN A O 1
ATOM 870 N N . ARG A 1 117 ? 19.603 -11.147 -7.158 1.00 94.19 117 ARG A N 1
ATOM 871 C CA . ARG A 1 117 ? 19.758 -12.196 -8.177 1.00 94.19 117 ARG A CA 1
ATOM 872 C C . ARG A 1 117 ? 18.713 -12.094 -9.288 1.00 94.19 117 ARG A C 1
ATOM 874 O O . ARG A 1 117 ? 19.041 -12.276 -10.459 1.00 94.19 117 ARG A O 1
ATOM 881 N N . VAL A 1 118 ? 17.454 -11.822 -8.941 1.00 92.50 118 VAL A N 1
ATOM 882 C CA . VAL A 1 118 ? 16.385 -11.629 -9.932 1.00 92.50 118 VAL A CA 1
ATOM 883 C C . VAL A 1 118 ? 16.629 -10.355 -10.740 1.00 92.50 118 VAL A C 1
ATOM 885 O O . VAL A 1 118 ? 16.518 -10.393 -11.965 1.00 92.50 118 VAL A O 1
ATOM 888 N N . CYS A 1 119 ? 16.997 -9.254 -10.084 1.00 91.44 119 CYS A N 1
ATOM 889 C CA . CYS A 1 119 ? 17.330 -7.992 -10.741 1.00 91.44 119 CYS A CA 1
ATOM 890 C C . CYS A 1 119 ? 18.497 -8.145 -11.726 1.00 91.44 119 CYS A C 1
ATOM 892 O O . CYS A 1 119 ? 18.386 -7.693 -12.864 1.00 91.44 119 CYS A O 1
ATOM 894 N N . ASP A 1 120 ? 19.577 -8.822 -11.336 1.00 93.06 120 ASP A N 1
ATOM 895 C CA . ASP A 1 120 ? 20.739 -9.076 -12.195 1.00 93.06 120 ASP A CA 1
ATOM 896 C C . ASP A 1 120 ? 20.356 -9.906 -13.420 1.00 93.06 120 ASP A C 1
ATOM 898 O O . ASP A 1 120 ? 20.627 -9.503 -14.551 1.00 93.06 120 ASP A O 1
ATOM 902 N N . ALA A 1 121 ? 19.596 -10.987 -13.221 1.00 94.44 121 ALA A N 1
ATOM 903 C CA . ALA A 1 121 ? 19.087 -11.796 -14.325 1.00 94.44 121 ALA A CA 1
ATOM 904 C C . ALA A 1 121 ? 18.192 -10.999 -15.297 1.00 94.44 121 ALA A C 1
ATOM 906 O O . ALA A 1 121 ? 18.068 -11.372 -16.463 1.00 94.44 121 ALA A O 1
ATOM 907 N N . TRP A 1 122 ? 17.527 -9.929 -14.845 1.00 92.31 122 TRP A N 1
ATOM 908 C CA . TRP A 1 122 ? 16.775 -9.022 -15.721 1.00 92.31 122 TRP A CA 1
ATOM 909 C C . TRP A 1 122 ? 17.670 -8.010 -16.437 1.00 92.31 122 TRP A C 1
ATOM 911 O O . TRP A 1 122 ? 17.468 -7.795 -17.631 1.00 92.31 122 TRP A O 1
ATOM 921 N N . ARG A 1 123 ? 18.679 -7.448 -15.762 1.00 91.50 123 ARG A N 1
ATOM 922 C CA . ARG A 1 123 ? 19.663 -6.533 -16.372 1.00 91.50 123 ARG A CA 1
ATOM 923 C C . ARG A 1 123 ? 20.458 -7.206 -17.490 1.00 91.50 123 ARG A C 1
ATOM 925 O O . ARG A 1 123 ? 20.737 -6.576 -18.504 1.00 91.50 123 ARG A O 1
ATOM 932 N N . GLU A 1 124 ? 20.767 -8.493 -17.346 1.00 94.25 124 GLU A N 1
ATOM 933 C CA . GLU A 1 124 ? 21.443 -9.285 -18.384 1.00 94.25 124 GLU A CA 1
ATOM 934 C C . GLU A 1 124 ? 20.600 -9.471 -19.657 1.00 94.25 124 GLU A C 1
ATOM 936 O O . GLU A 1 124 ? 21.147 -9.686 -20.738 1.00 94.25 124 GLU A O 1
ATOM 941 N N . ARG A 1 125 ? 19.267 -9.391 -19.555 1.00 94.50 125 ARG A N 1
ATOM 942 C CA . ARG A 1 125 ? 18.355 -9.593 -20.695 1.00 94.50 1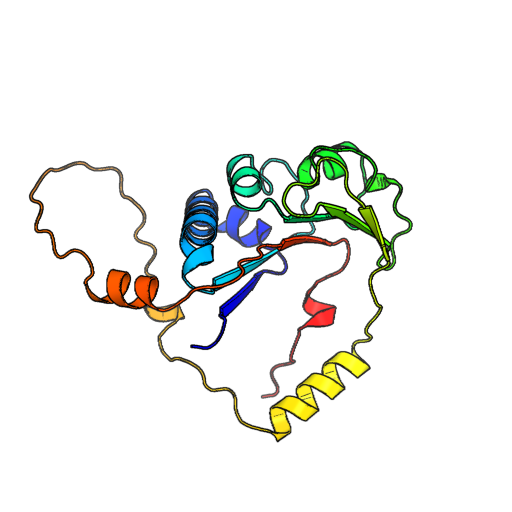25 ARG A CA 1
ATOM 943 C C . ARG A 1 125 ? 18.155 -8.339 -21.537 1.00 94.50 125 ARG A C 1
ATOM 945 O O . ARG A 1 125 ? 17.721 -8.460 -22.68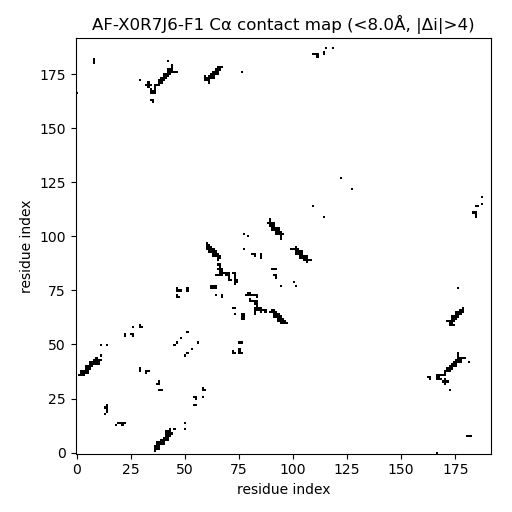1 1.00 94.50 125 ARG A O 1
ATOM 952 N N . GLY A 1 126 ? 18.435 -7.158 -20.996 1.00 92.12 126 GLY A N 1
ATOM 953 C CA . GLY A 1 126 ? 18.264 -5.907 -21.720 1.00 92.12 126 GLY A CA 1
ATOM 954 C C . GLY A 1 126 ? 18.424 -4.675 -20.840 1.00 92.12 126 GLY A C 1
ATOM 955 O O . GLY A 1 126 ? 18.238 -4.718 -19.624 1.00 92.12 126 GLY A O 1
ATOM 956 N N . ALA A 1 127 ? 18.753 -3.562 -21.491 1.00 89.81 127 ALA A N 1
ATOM 957 C CA . ALA A 1 127 ? 18.767 -2.258 -20.851 1.00 89.81 127 ALA A CA 1
ATOM 958 C C . ALA A 1 127 ? 17.329 -1.768 -20.587 1.00 89.81 127 ALA A C 1
ATOM 960 O O . ALA A 1 127 ? 16.417 -2.110 -21.347 1.00 89.81 127 ALA A O 1
ATOM 961 N N . PRO A 1 128 ? 17.114 -0.968 -19.530 1.00 86.38 128 PRO A N 1
ATOM 962 C CA . PRO A 1 128 ? 15.834 -0.310 -19.302 1.00 86.38 128 PRO A CA 1
ATOM 963 C C . PRO A 1 128 ? 15.491 0.634 -20.463 1.00 86.38 128 PRO A C 1
ATOM 965 O O . PRO A 1 128 ? 16.323 1.434 -20.888 1.00 86.38 128 PRO A O 1
ATOM 968 N N . ASP A 1 129 ? 14.254 0.543 -20.946 1.00 86.62 129 ASP A N 1
ATOM 969 C CA . ASP A 1 129 ? 13.686 1.462 -21.934 1.00 86.62 129 ASP A CA 1
ATOM 970 C C . ASP A 1 129 ? 12.953 2.588 -21.195 1.00 86.62 129 ASP A C 1
ATOM 972 O O . ASP A 1 129 ? 11.800 2.444 -20.775 1.00 86.62 129 ASP A O 1
ATOM 976 N N . TYR A 1 130 ? 13.677 3.673 -20.920 1.00 82.56 130 TYR A N 1
ATOM 977 C CA . TYR A 1 130 ? 13.125 4.834 -20.233 1.00 82.56 130 TYR A CA 1
ATOM 978 C C . TYR A 1 130 ? 12.368 5.723 -21.218 1.00 82.56 130 TYR A C 1
ATOM 980 O O . TYR A 1 130 ? 12.890 6.110 -22.259 1.00 82.56 130 TYR A O 1
ATOM 988 N N . ILE A 1 131 ? 11.145 6.104 -20.852 1.00 77.88 131 ILE A N 1
ATOM 989 C CA . ILE A 1 131 ? 10.382 7.100 -21.603 1.00 77.88 131 ILE A CA 1
ATOM 990 C C . ILE A 1 131 ? 10.826 8.485 -21.122 1.00 77.88 131 ILE A C 1
ATOM 992 O O . ILE A 1 131 ? 10.443 8.932 -20.036 1.00 77.88 131 ILE A O 1
ATOM 996 N N . ASP A 1 132 ? 11.643 9.156 -21.932 1.00 64.44 132 ASP A N 1
ATOM 997 C CA . ASP A 1 132 ? 12.052 10.539 -21.688 1.00 64.44 132 ASP A CA 1
ATOM 998 C C . ASP A 1 132 ? 10.816 11.454 -21.577 1.00 64.44 132 ASP A C 1
ATOM 1000 O O . ASP A 1 132 ? 9.846 11.316 -22.322 1.00 64.44 132 ASP A O 1
ATOM 1004 N N . ASN A 1 133 ? 10.858 12.408 -20.640 1.00 53.94 133 ASN A N 1
ATOM 1005 C CA . ASN A 1 133 ? 9.790 13.373 -20.310 1.00 53.94 133 ASN A CA 1
ATOM 1006 C C . ASN A 1 133 ? 8.622 12.886 -19.430 1.00 53.94 133 ASN A C 1
ATOM 1008 O O . ASN A 1 133 ? 7.672 13.648 -19.245 1.00 53.94 133 ASN A O 1
ATOM 1012 N N . MET A 1 134 ? 8.688 11.714 -18.781 1.00 58.16 134 MET A N 1
ATOM 1013 C CA . MET A 1 134 ? 7.682 11.370 -17.751 1.00 58.16 134 MET A CA 1
ATOM 1014 C C . MET A 1 134 ? 7.603 12.413 -16.618 1.00 58.16 134 MET A C 1
ATOM 1016 O O . MET A 1 134 ? 6.515 12.709 -16.130 1.00 58.16 134 MET A O 1
ATOM 1020 N N . ALA A 1 135 ? 8.741 12.987 -16.211 1.00 51.31 135 ALA A N 1
ATOM 1021 C CA . ALA A 1 135 ? 8.809 13.976 -15.130 1.00 51.31 135 ALA A CA 1
ATOM 1022 C C . ALA A 1 135 ? 8.639 15.433 -15.607 1.00 51.31 135 ALA A C 1
ATOM 1024 O O . ALA A 1 135 ? 8.161 16.273 -14.851 1.00 51.31 135 ALA A O 1
ATOM 1025 N N . GLY A 1 136 ? 9.023 15.742 -16.852 1.00 42.97 136 GLY A N 1
ATOM 1026 C CA . GLY A 1 136 ? 9.087 17.118 -17.367 1.00 42.97 136 GLY A CA 1
ATOM 1027 C C . GLY A 1 136 ? 7.732 17.749 -17.704 1.00 42.97 136 GLY A C 1
ATOM 1028 O O . GLY A 1 136 ? 7.624 18.968 -17.734 1.00 42.97 136 GLY A O 1
ATOM 1029 N N . ASN A 1 137 ? 6.689 16.940 -17.914 1.00 42.62 137 ASN A N 1
ATOM 1030 C CA . ASN A 1 137 ? 5.359 17.423 -18.309 1.00 42.62 137 ASN A CA 1
ATOM 1031 C C . ASN A 1 137 ? 4.421 17.767 -17.134 1.00 42.62 137 ASN A C 1
ATOM 1033 O O . ASN A 1 137 ? 3.288 18.182 -17.368 1.00 42.62 137 ASN A O 1
ATOM 1037 N N . PHE A 1 138 ? 4.856 17.595 -15.882 1.00 45.62 138 PHE A N 1
ATOM 1038 C CA . PHE A 1 138 ? 4.048 17.865 -14.688 1.00 45.62 138 PHE A CA 1
ATOM 1039 C C . PHE A 1 138 ? 4.525 19.136 -13.966 1.00 45.62 138 PHE A C 1
ATOM 1041 O O . PHE A 1 138 ? 4.953 19.096 -12.815 1.00 45.62 138 PHE A O 1
ATOM 1048 N N . GLU A 1 139 ? 4.413 20.301 -14.613 1.00 41.38 139 GLU A N 1
ATOM 1049 C CA . GLU A 1 139 ? 4.300 21.547 -13.847 1.00 41.38 139 GLU A CA 1
ATOM 1050 C C . GLU A 1 139 ? 2.926 21.548 -13.169 1.00 41.38 139 GLU A C 1
ATOM 1052 O O . GLU A 1 139 ? 1.894 21.857 -13.772 1.00 41.38 139 GLU A O 1
ATOM 1057 N N . LEU A 1 140 ? 2.907 21.130 -11.903 1.00 45.50 140 LEU A N 1
ATOM 1058 C CA . LEU A 1 140 ? 1.734 21.186 -11.041 1.00 45.50 140 LEU A CA 1
ATOM 1059 C C . LEU A 1 140 ? 1.324 22.655 -10.900 1.00 45.50 140 LEU A C 1
ATOM 1061 O O . LEU A 1 140 ? 1.850 23.399 -10.075 1.00 45.50 140 LEU A O 1
ATOM 1065 N N . SER A 1 141 ? 0.411 23.089 -11.764 1.00 41.00 141 SER A N 1
ATOM 1066 C CA . SER A 1 141 ? -0.111 24.446 -11.758 1.00 41.00 141 SER A CA 1
ATOM 1067 C C . SER A 1 141 ? -0.900 24.635 -10.465 1.00 41.00 141 SER A C 1
ATOM 1069 O O . SER A 1 141 ? -2.035 24.174 -10.340 1.00 41.00 141 SER A O 1
ATOM 1071 N N . SER A 1 142 ? -0.284 25.269 -9.469 1.00 34.69 142 SER A N 1
ATOM 1072 C CA . SER A 1 142 ? -0.967 25.714 -8.256 1.00 34.69 142 SER A CA 1
ATOM 1073 C C . SER A 1 142 ? -2.198 26.534 -8.658 1.00 34.69 142 SER A C 1
ATOM 1075 O O . SER A 1 142 ? -2.036 27.528 -9.373 1.00 34.69 142 SER A O 1
ATOM 1077 N N . PRO A 1 143 ? -3.426 26.174 -8.237 1.00 41.09 143 PRO A N 1
ATOM 1078 C CA . PRO A 1 143 ? -4.585 27.001 -8.511 1.00 41.09 143 PRO A CA 1
ATOM 1079 C C . PRO A 1 143 ? -4.444 28.276 -7.682 1.00 41.09 143 PRO A C 1
ATOM 1081 O O . PRO A 1 143 ? -4.726 28.309 -6.484 1.00 41.09 143 PRO A O 1
ATOM 1084 N N . SER A 1 144 ? -3.959 29.332 -8.329 1.00 36.69 144 SER A N 1
ATOM 1085 C CA . SER A 1 144 ? -4.068 30.680 -7.803 1.00 36.69 144 SER A CA 1
ATOM 1086 C C . SER A 1 144 ? -5.553 31.033 -7.746 1.00 36.69 144 SER A C 1
ATOM 1088 O O . SER A 1 144 ? -6.286 30.992 -8.732 1.00 36.69 144 SER A O 1
ATOM 1090 N N . SER A 1 145 ? -6.023 31.322 -6.539 1.00 47.53 145 SER A N 1
ATOM 1091 C CA . SER A 1 145 ? -7.346 31.870 -6.291 1.00 47.53 145 SER A CA 1
ATOM 1092 C C . SER A 1 145 ? -7.466 33.238 -6.970 1.00 47.53 145 SER A C 1
ATOM 1094 O O . SER A 1 145 ? -6.942 34.229 -6.462 1.00 47.53 145 SER A O 1
ATOM 1096 N N . GLY A 1 146 ? -8.157 33.305 -8.105 1.00 35.62 146 GLY A N 1
ATOM 1097 C CA . GLY A 1 146 ? -8.458 34.563 -8.786 1.00 35.62 146 GLY A CA 1
ATOM 1098 C C . GLY A 1 146 ? -9.305 34.323 -10.028 1.00 35.62 146 GLY A C 1
ATOM 1099 O O . GLY A 1 146 ? -8.808 33.844 -11.038 1.00 35.62 146 GLY A O 1
ATOM 1100 N N . GLY A 1 147 ? -10.604 34.604 -9.939 1.00 42.12 147 GLY A N 1
ATOM 1101 C CA . GLY A 1 147 ? -11.548 34.341 -11.020 1.00 42.12 147 GLY A CA 1
ATOM 1102 C C . GLY A 1 147 ? -11.327 35.202 -12.266 1.00 42.12 147 GLY A C 1
ATOM 1103 O O . GLY A 1 147 ? -10.996 36.379 -12.174 1.00 42.12 147 GLY A O 1
ATOM 1104 N N . SER A 1 148 ? -11.597 34.622 -13.434 1.00 32.22 148 SER A N 1
ATOM 1105 C CA . SER A 1 148 ? -12.290 35.282 -14.548 1.00 32.22 148 SER A CA 1
ATOM 1106 C C . SER A 1 148 ? -12.659 34.260 -15.631 1.00 32.22 148 SER A C 1
ATOM 1108 O O . SER A 1 148 ? -11.880 33.398 -16.019 1.00 32.22 148 SER A O 1
ATOM 1110 N N . THR A 1 149 ? -13.910 34.347 -16.064 1.00 39.09 149 THR A N 1
ATOM 1111 C CA . THR A 1 149 ? -14.559 33.651 -17.182 1.00 39.09 149 THR A CA 1
ATOM 1112 C C . THR A 1 149 ? -13.870 33.909 -18.524 1.00 39.09 149 THR A C 1
ATOM 1114 O O . THR A 1 149 ? -13.701 35.077 -18.858 1.00 39.09 149 THR A O 1
ATOM 1117 N N . ALA A 1 150 ? -13.635 32.866 -19.337 1.00 32.25 150 ALA A N 1
ATOM 1118 C CA . ALA A 1 150 ? -13.912 32.868 -20.786 1.00 32.25 150 ALA A CA 1
ATOM 1119 C C . ALA A 1 150 ? -13.648 31.500 -21.462 1.00 32.25 150 ALA A C 1
ATOM 1121 O O . ALA A 1 150 ? -12.541 30.982 -21.429 1.00 32.25 150 ALA A O 1
ATOM 1122 N N . ASN A 1 151 ? -14.695 31.023 -22.142 1.00 31.48 151 ASN A N 1
ATOM 1123 C CA . ASN A 1 151 ? -14.771 30.138 -23.311 1.00 31.48 151 ASN A CA 1
ATOM 1124 C C . ASN A 1 151 ? -14.237 28.695 -23.299 1.00 31.48 151 ASN A C 1
ATOM 1126 O O . ASN A 1 151 ? -13.047 28.412 -23.336 1.00 31.48 151 ASN A O 1
ATOM 1130 N N . ALA A 1 152 ? -15.216 27.798 -23.442 1.00 43.88 152 ALA A N 1
ATOM 1131 C CA . ALA A 1 152 ? -15.096 26.454 -23.971 1.00 43.88 152 ALA A CA 1
ATOM 1132 C C . ALA A 1 152 ? -14.649 26.436 -25.446 1.00 43.88 152 ALA A C 1
ATOM 1134 O O . ALA A 1 152 ? -15.235 27.115 -26.292 1.00 43.88 152 ALA A O 1
ATOM 1135 N N . SER A 1 153 ? -13.703 25.554 -25.750 1.00 33.00 153 SER A N 1
ATOM 1136 C CA . SER A 1 153 ? -13.579 24.872 -27.038 1.00 33.00 153 SER A CA 1
ATOM 1137 C C . SER A 1 153 ? -13.266 23.416 -26.725 1.00 33.00 153 SER A C 1
ATOM 1139 O O . SER A 1 153 ? -12.188 23.101 -26.226 1.00 33.00 153 SER A O 1
ATOM 1141 N N . GLY A 1 154 ? -14.270 22.561 -26.918 1.00 46.88 154 GLY A N 1
ATOM 1142 C CA . GLY A 1 154 ? -14.126 21.123 -26.792 1.00 46.88 154 GLY A CA 1
ATOM 1143 C C . GLY A 1 154 ? -13.239 20.596 -27.907 1.00 46.88 154 GLY A C 1
ATOM 1144 O O . GLY A 1 154 ? -13.618 20.637 -29.072 1.00 46.88 154 GLY A O 1
ATOM 1145 N N . GLU A 1 155 ? -12.083 20.089 -27.516 1.00 39.12 155 GLU A N 1
ATOM 1146 C CA . GLU A 1 155 ? -11.431 18.982 -28.194 1.00 39.12 155 GLU A CA 1
ATOM 1147 C C . GLU A 1 155 ? -11.376 17.882 -27.137 1.00 39.12 155 GLU A C 1
ATOM 1149 O O . GLU A 1 155 ? -10.466 17.813 -26.311 1.00 39.12 155 GLU A O 1
ATOM 1154 N N . ASP A 1 156 ? -12.469 17.115 -27.080 1.00 45.59 156 ASP A N 1
ATOM 1155 C CA . ASP A 1 156 ? -12.545 15.839 -26.379 1.00 45.59 156 ASP A CA 1
ATOM 1156 C C . ASP A 1 156 ? -11.494 14.913 -26.998 1.00 45.59 156 ASP A C 1
ATOM 1158 O O . ASP A 1 156 ? -11.784 14.190 -27.934 1.00 45.59 156 ASP A O 1
ATOM 1162 N N . ASP A 1 157 ? -10.259 15.022 -26.516 1.00 51.88 157 ASP A N 1
ATOM 1163 C CA . ASP A 1 157 ? -9.253 13.977 -26.315 1.00 51.88 157 ASP A CA 1
ATOM 1164 C C . ASP A 1 157 ? -9.527 12.655 -27.082 1.00 51.88 157 ASP A C 1
ATOM 1166 O O . ASP A 1 157 ? -9.749 11.590 -26.499 1.00 51.88 157 ASP A O 1
ATOM 1170 N N . ASP A 1 158 ? -9.528 12.708 -28.418 1.00 45.62 158 ASP A N 1
ATOM 1171 C CA . ASP A 1 158 ? -9.842 11.558 -29.284 1.00 45.62 158 ASP A CA 1
ATOM 1172 C C . ASP A 1 158 ? -8.850 10.402 -29.043 1.00 45.62 158 ASP A C 1
ATOM 1174 O O . ASP A 1 158 ? -9.208 9.224 -29.079 1.00 45.62 158 ASP A O 1
ATOM 1178 N N . LEU A 1 159 ? -7.616 10.740 -28.651 1.00 48.97 159 LEU A N 1
ATOM 1179 C CA . LEU A 1 159 ? -6.577 9.794 -28.237 1.00 48.97 159 LEU A CA 1
ATOM 1180 C C . LEU A 1 159 ? -6.870 9.126 -26.882 1.00 48.97 159 LEU A C 1
ATOM 1182 O O . LEU A 1 159 ? -6.457 7.987 -26.651 1.00 48.97 159 LEU A O 1
ATOM 1186 N N . TYR A 1 160 ? -7.595 9.799 -25.984 1.00 46.06 160 TYR A N 1
ATOM 1187 C CA . TYR A 1 160 ? -8.015 9.242 -24.697 1.00 46.06 160 TYR A CA 1
ATOM 1188 C C . TYR A 1 160 ? -9.116 8.199 -24.889 1.00 46.06 160 TYR A C 1
ATOM 1190 O O . TYR A 1 160 ? -9.069 7.127 -24.282 1.00 46.06 160 TYR A O 1
ATOM 1198 N N . ASN A 1 161 ? -10.080 8.474 -25.770 1.00 44.00 161 ASN A N 1
ATOM 1199 C CA . ASN A 1 161 ? -11.149 7.528 -26.088 1.00 44.00 161 ASN A CA 1
ATOM 1200 C C . ASN A 1 161 ? -10.620 6.301 -26.853 1.00 44.00 161 ASN A C 1
ATOM 1202 O O . ASN A 1 161 ? -11.015 5.176 -26.529 1.00 44.00 161 ASN A O 1
ATOM 1206 N N . ASP A 1 162 ? -9.653 6.482 -27.759 1.00 42.28 162 ASP A N 1
ATOM 1207 C CA . ASP A 1 162 ? -8.986 5.376 -28.461 1.00 42.28 162 ASP A CA 1
ATOM 1208 C C . ASP A 1 162 ? -8.123 4.505 -27.528 1.00 42.28 162 ASP A C 1
ATOM 1210 O O . ASP A 1 162 ? -8.094 3.277 -27.664 1.00 42.28 162 ASP A O 1
ATOM 1214 N N . ALA A 1 163 ? -7.478 5.097 -26.516 1.00 41.19 163 ALA A N 1
ATOM 1215 C CA . ALA A 1 163 ? -6.732 4.349 -25.502 1.00 41.19 163 ALA A CA 1
ATOM 1216 C C . ALA A 1 163 ? -7.652 3.541 -24.564 1.00 41.19 163 ALA A C 1
ATOM 1218 O O . ALA A 1 163 ? -7.297 2.442 -24.127 1.00 41.19 163 ALA A O 1
ATOM 1219 N N . VAL A 1 164 ? -8.849 4.060 -24.268 1.00 44.16 164 VAL A N 1
ATOM 1220 C CA . VAL A 1 164 ? -9.829 3.436 -23.363 1.00 44.16 164 VAL A CA 1
ATOM 1221 C C . VAL A 1 164 ? -10.616 2.308 -24.046 1.00 44.16 164 VAL A C 1
ATOM 1223 O O . VAL A 1 164 ? -10.976 1.332 -23.383 1.00 44.16 164 VAL A O 1
ATOM 1226 N N . ALA A 1 165 ? -10.836 2.376 -25.362 1.00 40.69 165 ALA A N 1
ATOM 1227 C CA . ALA A 1 165 ? -11.581 1.360 -26.113 1.00 40.69 165 ALA A CA 1
ATOM 1228 C C . ALA A 1 165 ? -10.836 0.013 -26.266 1.00 40.69 165 ALA A C 1
ATOM 1230 O O . ALA A 1 165 ? -11.464 -1.011 -26.542 1.00 40.69 165 ALA A O 1
ATOM 1231 N N . LEU A 1 166 ? -9.513 -0.019 -26.061 1.00 35.28 166 LEU A N 1
ATOM 1232 C CA . LEU A 1 166 ? -8.658 -1.155 -26.441 1.00 35.28 166 LEU A CA 1
ATOM 1233 C C . LEU A 1 166 ? -8.251 -2.089 -25.275 1.00 35.28 166 LEU A C 1
ATOM 1235 O O . LEU A 1 166 ? -7.562 -3.082 -25.502 1.00 35.28 166 LEU A O 1
ATOM 1239 N N . LEU A 1 167 ? -8.659 -1.830 -24.022 1.00 33.25 167 LEU A N 1
ATOM 1240 C CA . LEU A 1 167 ? -8.034 -2.453 -22.835 1.00 33.25 167 LEU A CA 1
ATOM 1241 C C . LEU A 1 167 ? -9.007 -3.146 -21.857 1.00 33.25 167 LEU A C 1
ATOM 1243 O O . LEU A 1 167 ? -9.075 -2.870 -20.661 1.00 33.25 167 LEU A O 1
ATOM 1247 N N . TRP A 1 168 ? -9.712 -4.176 -22.327 1.00 33.06 168 TRP A N 1
ATOM 1248 C CA . TRP A 1 168 ? -10.405 -5.110 -21.431 1.00 33.06 168 TRP A CA 1
ATOM 1249 C C . TRP A 1 168 ? -9.485 -6.223 -20.895 1.00 33.06 168 TRP A C 1
ATOM 1251 O O . TRP A 1 168 ? -9.101 -7.124 -21.636 1.00 33.06 168 TRP A O 1
ATOM 1261 N N . ARG A 1 169 ? -9.242 -6.228 -19.568 1.00 30.44 169 ARG A N 1
ATOM 1262 C CA . ARG A 1 169 ? -9.660 -7.278 -18.594 1.00 30.44 169 ARG A CA 1
ATOM 1263 C C . ARG A 1 169 ? -8.741 -7.345 -17.352 1.00 30.44 169 ARG A C 1
ATOM 1265 O O . ARG A 1 169 ? -7.602 -7.780 -17.430 1.00 30.44 169 ARG A O 1
ATOM 1272 N N . ARG A 1 170 ? -9.374 -7.104 -16.186 1.00 35.41 170 ARG A N 1
ATOM 1273 C CA . ARG A 1 170 ? -8.969 -7.381 -14.780 1.00 35.41 170 ARG A CA 1
ATOM 1274 C C . ARG A 1 170 ? -8.100 -6.317 -14.065 1.00 35.41 170 ARG A C 1
ATOM 1276 O O . ARG A 1 170 ? -6.906 -6.491 -13.887 1.00 35.41 170 ARG A O 1
ATOM 1283 N N . GLY A 1 171 ? -8.750 -5.279 -13.524 1.00 36.56 171 GLY A N 1
ATOM 1284 C CA . GLY A 1 171 ? -8.125 -4.301 -12.618 1.00 36.56 171 GLY A CA 1
ATOM 1285 C C . GLY A 1 171 ? -7.974 -4.798 -11.174 1.00 36.56 171 GLY A C 1
ATOM 1286 O O . GLY A 1 171 ? -8.872 -5.459 -10.645 1.00 36.56 171 GLY A O 1
ATOM 1287 N N . LYS A 1 172 ? -6.840 -4.475 -10.543 1.00 45.38 172 LYS A N 1
ATOM 1288 C CA . LYS A 1 172 ? -6.539 -4.717 -9.120 1.00 45.38 172 LYS A CA 1
ATOM 1289 C C . LYS A 1 172 ? -5.668 -3.568 -8.594 1.00 45.38 172 LYS A C 1
ATOM 1291 O O . LYS A 1 172 ? -4.604 -3.335 -9.152 1.00 45.38 172 LYS A O 1
ATOM 1296 N N . PHE A 1 173 ? -6.117 -2.880 -7.552 1.00 48.31 173 PHE A N 1
ATOM 1297 C CA . PHE A 1 173 ? -5.385 -1.825 -6.831 1.00 48.31 173 PHE A CA 1
ATOM 1298 C C . PHE A 1 173 ? -5.145 -2.331 -5.422 1.00 48.31 173 PHE A C 1
ATOM 1300 O O . PHE A 1 173 ? -6.098 -2.880 -4.883 1.00 48.31 173 PHE A O 1
ATOM 1307 N N . LEU A 1 174 ? -3.950 -2.181 -4.849 1.00 58.19 174 LEU A N 1
ATOM 1308 C CA . LEU A 1 174 ? -3.617 -2.720 -3.525 1.00 58.19 174 LEU A CA 1
ATOM 1309 C C . LEU A 1 174 ? -2.979 -1.642 -2.642 1.00 58.19 174 LEU A C 1
ATOM 1311 O O . LEU A 1 174 ? -1.951 -1.078 -3.003 1.00 58.19 174 LEU A O 1
ATOM 1315 N N . LEU A 1 175 ? -3.569 -1.390 -1.476 1.00 62.25 175 LEU A N 1
ATOM 1316 C CA . LEU A 1 175 ? -2.931 -0.629 -0.399 1.00 62.25 175 LEU A CA 1
ATOM 1317 C C . LEU A 1 175 ? -2.240 -1.607 0.564 1.00 62.25 175 LEU A C 1
ATOM 1319 O O . LEU A 1 175 ? -2.897 -2.509 1.080 1.00 62.25 175 LEU A O 1
ATOM 1323 N N . LEU A 1 176 ? -0.945 -1.431 0.808 1.00 67.00 176 LEU A N 1
ATOM 1324 C CA . LEU A 1 176 ? -0.113 -2.243 1.699 1.00 67.00 176 LEU A CA 1
ATOM 1325 C C . LEU A 1 176 ? 0.425 -1.381 2.842 1.00 67.00 176 LEU A C 1
ATOM 1327 O O . LEU A 1 176 ? 1.302 -0.559 2.633 1.00 67.00 176 LEU A O 1
ATOM 1331 N N . VAL A 1 177 ? -0.032 -1.580 4.073 1.00 59.50 177 VAL A N 1
ATOM 1332 C CA . VAL A 1 177 ? 0.621 -0.921 5.217 1.00 59.50 177 VAL A CA 1
ATOM 1333 C C . VAL A 1 177 ? 1.682 -1.839 5.786 1.00 59.50 177 VAL A C 1
ATOM 1335 O O . VAL A 1 177 ? 1.360 -2.944 6.224 1.00 59.50 177 VAL A O 1
ATOM 1338 N N . SER A 1 178 ? 2.933 -1.380 5.770 1.00 45.31 178 SER A N 1
ATOM 1339 C CA . SER A 1 178 ? 4.095 -2.166 6.172 1.00 45.31 178 SER A CA 1
ATOM 1340 C C . SER A 1 178 ? 4.774 -1.588 7.406 1.00 45.31 178 SER A C 1
ATOM 1342 O O . SER A 1 178 ? 4.872 -0.379 7.566 1.00 45.31 178 SER A O 1
ATOM 1344 N N . SER A 1 179 ? 5.279 -2.464 8.274 1.00 37.59 179 SER A N 1
ATOM 1345 C CA . SER A 1 179 ? 6.204 -2.112 9.362 1.00 37.59 179 SER A CA 1
ATOM 1346 C C . SER A 1 179 ? 7.679 -2.199 8.919 1.00 37.59 179 SER A C 1
ATOM 1348 O O . SER A 1 179 ? 8.578 -1.961 9.721 1.00 37.59 179 SER A O 1
ATOM 1350 N N . VAL A 1 180 ? 7.934 -2.577 7.657 1.00 40.12 180 VAL A N 1
ATOM 1351 C CA . VAL A 1 180 ? 9.262 -2.756 7.044 1.00 40.12 180 VAL A CA 1
ATOM 1352 C C . VAL A 1 180 ? 9.302 -2.026 5.697 1.00 40.12 180 VAL A C 1
ATOM 1354 O O . VAL A 1 180 ? 8.349 -2.095 4.926 1.00 40.12 180 VAL A O 1
ATOM 1357 N N . ASN A 1 181 ? 10.402 -1.335 5.408 1.00 38.22 181 ASN A N 1
ATOM 1358 C CA . ASN A 1 181 ? 10.614 -0.569 4.174 1.00 38.22 181 ASN A CA 1
ATOM 1359 C C . ASN A 1 181 ? 10.328 -1.434 2.923 1.00 38.22 181 ASN A C 1
ATOM 1361 O O . AS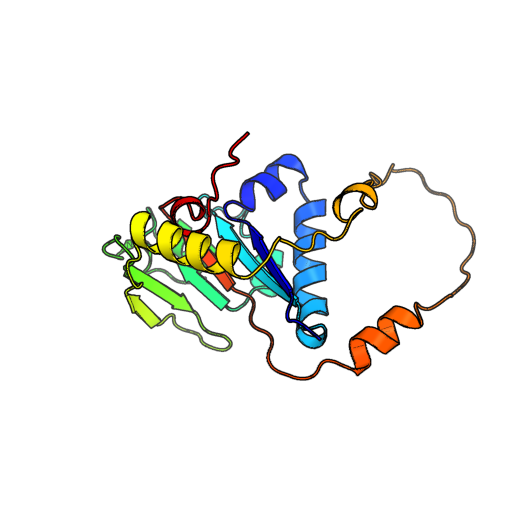N A 1 181 ? 11.010 -2.449 2.741 1.00 38.22 181 ASN A O 1
ATOM 1365 N N . LEU A 1 182 ? 9.374 -1.062 2.053 1.00 41.28 182 LEU A N 1
ATOM 1366 C CA . LEU A 1 182 ? 9.104 -1.789 0.795 1.00 41.28 182 LEU A CA 1
ATOM 1367 C C . LEU A 1 182 ? 10.344 -1.750 -0.123 1.00 41.28 182 LEU A C 1
ATOM 1369 O O . LEU A 1 182 ? 10.528 -2.631 -0.959 1.00 41.28 182 LEU A O 1
ATOM 1373 N N . ALA A 1 183 ? 11.241 -0.784 0.095 1.00 34.22 183 ALA A N 1
ATOM 1374 C CA . ALA A 1 183 ? 12.555 -0.653 -0.516 1.00 34.22 183 ALA A CA 1
ATOM 1375 C C . ALA A 1 183 ? 13.405 -1.926 -0.370 1.00 34.22 183 ALA A C 1
ATOM 1377 O O . ALA A 1 183 ? 14.080 -2.315 -1.322 1.00 34.22 183 ALA A O 1
ATOM 1378 N N . SER A 1 184 ? 13.311 -2.656 0.747 1.00 35.66 184 SER A N 1
ATOM 1379 C CA . SER A 1 184 ? 14.018 -3.945 0.889 1.00 35.66 184 SER A CA 1
ATOM 1380 C C . SER A 1 184 ? 13.582 -4.997 -0.147 1.00 35.66 184 SER A C 1
ATOM 1382 O O . SER A 1 184 ? 14.341 -5.903 -0.465 1.00 35.66 184 SER A O 1
ATOM 1384 N N . ALA A 1 185 ? 12.416 -4.827 -0.779 1.00 34.84 185 ALA A N 1
ATOM 1385 C CA . ALA A 1 185 ? 11.959 -5.685 -1.867 1.00 34.84 185 ALA A CA 1
ATOM 1386 C C . ALA A 1 185 ? 12.289 -5.159 -3.283 1.00 34.84 185 ALA A C 1
ATOM 1388 O O . ALA A 1 185 ? 12.134 -5.920 -4.238 1.00 34.84 185 ALA A O 1
ATOM 1389 N N . ILE A 1 186 ? 12.691 -3.886 -3.469 1.00 31.23 186 ILE A N 1
ATOM 1390 C CA . ILE A 1 186 ? 12.774 -3.253 -4.814 1.00 31.23 186 ILE A CA 1
ATOM 1391 C C . ILE A 1 186 ? 13.998 -2.323 -5.034 1.00 31.23 186 ILE A C 1
ATOM 1393 O O . ILE A 1 186 ? 14.218 -1.871 -6.158 1.00 31.23 186 ILE A O 1
ATOM 1397 N N . THR A 1 187 ? 14.864 -2.033 -4.054 1.00 29.94 187 THR A N 1
ATOM 1398 C CA . THR A 1 187 ? 15.961 -1.070 -4.317 1.00 29.94 187 THR A CA 1
ATOM 1399 C C . THR A 1 187 ? 17.098 -1.648 -5.170 1.00 29.94 187 THR A C 1
ATOM 1401 O O . THR A 1 187 ? 17.868 -2.502 -4.740 1.00 29.94 187 THR A O 1
ATOM 1404 N N . VAL A 1 188 ? 17.247 -1.096 -6.376 1.00 33.81 188 VAL A N 1
ATOM 1405 C CA . VAL A 1 188 ? 18.467 -1.138 -7.190 1.00 33.81 188 VAL A CA 1
ATOM 1406 C C . VAL A 1 188 ? 19.435 -0.072 -6.663 1.00 33.81 188 VAL A C 1
ATOM 1408 O O . VAL A 1 188 ? 19.062 1.102 -6.656 1.00 33.81 188 VAL A O 1
ATOM 1411 N N . PRO A 1 189 ? 20.674 -0.408 -6.261 1.00 31.12 189 PRO A N 1
ATOM 1412 C CA . PRO A 1 189 ? 21.681 0.614 -6.040 1.00 31.12 189 PRO A CA 1
ATOM 1413 C C . PRO A 1 189 ? 22.122 1.180 -7.394 1.00 31.12 189 PRO A C 1
ATOM 1415 O O . PRO A 1 189 ? 22.513 0.443 -8.300 1.00 31.12 189 PRO A O 1
ATOM 1418 N N . HIS A 1 190 ? 22.048 2.504 -7.521 1.00 32.75 190 HIS A N 1
ATOM 1419 C CA . HIS A 1 190 ? 22.714 3.248 -8.584 1.00 32.75 190 HIS A CA 1
ATOM 1420 C C . HIS A 1 190 ? 24.224 3.021 -8.448 1.00 32.75 190 HIS A C 1
ATOM 1422 O O . HIS A 1 190 ? 24.842 3.491 -7.493 1.00 32.75 190 HIS A O 1
ATOM 1428 N N . VAL A 1 191 ? 24.815 2.295 -9.394 1.00 31.31 191 VAL A N 1
ATOM 1429 C CA . VAL A 1 191 ? 26.269 2.237 -9.557 1.00 31.31 191 VAL A CA 1
ATOM 1430 C C . VAL A 1 191 ? 26.642 3.352 -10.532 1.00 31.31 191 VAL A C 1
ATOM 1432 O O . VAL A 1 191 ? 26.180 3.350 -11.674 1.00 31.31 191 VAL A O 1
ATOM 1435 N N . SER A 1 192 ? 27.385 4.344 -10.035 1.00 32.03 192 SER A N 1
ATOM 1436 C CA . SER A 1 192 ? 28.178 5.273 -10.857 1.00 32.03 192 SER A CA 1
ATOM 1437 C C . SER A 1 192 ? 29.533 4.652 -11.166 1.00 32.03 192 SER A C 1
ATOM 1439 O O . SER A 1 192 ? 30.025 3.902 -10.293 1.00 32.03 192 SER A O 1
#

Mean predicted aligned error: 12.57 Å

Secondary structure (DSSP, 8-state):
-PPEEEEETTHHHHHHHHTHHHHHHHHHHHHHHHHHTEEEEEEES---TTTS-HHHHHH--EEEEE--S-HHHHHHHHSSS-GGG--STTEEEEE-TT-SSPEEEEPPP--HHHHHHHHHHHHTT------TTTTTT-------S------------HHHHHHHHT--S----EEEE-SS-GGGGT------

Radius of gyration: 19.42 Å; Cα contacts (8 Å, |Δi|>4): 256; chains: 1; bounding box: 45×51×47 Å

pLDDT: mean 75.16, std 23.8, range [29.94, 97.56]

Sequence (192 aa):
MPMIVIVADEFADMIMQVGKQAEELITRLAQKSRAAGIHLMLATQRPSVDVITGLIKANIPVRAALRVNSKVDSRTILDSGGAEDMLGNGDMLFLGPGQIEPDRVHGAYVGDEEVNRVCDAWRERGAPDYIDNMAGNFELSSPSSGGSTANASGEDDDLYNDAVALLWRRGKFLLLVSSVNLASAITVPHVS

Solvent-accessible surface area (backbone atoms only — not comparable to full-atom values): 11483 Å² total; per-residue (Å²): 131,84,74,45,76,49,78,35,60,52,44,48,58,47,38,70,74,58,33,70,61,42,53,52,51,53,37,54,44,50,70,59,22,46,45,57,44,41,28,48,37,40,20,27,76,63,60,38,63,89,58,48,27,73,64,52,50,74,50,40,65,20,34,34,32,30,36,39,95,34,56,65,38,17,28,46,69,69,75,38,69,61,22,41,76,36,86,36,95,46,24,28,34,37,30,48,80,92,53,90,67,61,46,80,46,75,49,83,89,78,52,59,70,57,48,49,52,54,52,49,64,48,54,75,74,45,78,84,86,77,72,84,59,76,75,74,76,65,75,77,75,73,83,72,91,70,92,79,93,81,82,90,76,89,75,78,53,63,67,57,56,58,55,50,74,72,35,90,85,84,62,68,43,41,38,38,40,37,85,60,70,54,52,66,75,69,69,75,81,87,81,129